Protein AF-X6N063-F1 (afdb_monomer_lite)

Secondary structure (DSSP, 8-state):
-------HHHHHHHHHHHHHHHHHHHHHHHHHHHHHHHHHHHHHHHHHHHHHHS-SSS--HHHHHHHHHHH-TT------S-HHHHHHHTTS---HHHHHTSHHHHHHHHHHHHHTT-HHHHHHHHHHHHHHHHHHHTTSS-TT-GGG-S-S----TTS--PPPHHHHHHHHHHHHS-SSSTTTTHHHHHHHHHHIIIII-TTT-TT-----HHHHHHHHHHHHHHHHHHHHHSTTSSS-TTTSTTT-----------PPPHHHHHHHHHHHHHHHHHHHHHHHHHHHHHHHHHHHHHHHHHHHHHHT-

Sequence (309 aa):
MGSNVTYPNIVWENYNVTILYVQVSWIAMLLISGILTVHWNENRMNLVQRLSISPPTSTSALEMLQNALAKSLPFKIKRSAPEEDRQQYKQRKVTLGNLLEYGKGYESFMLHLTRELSVENLLVITELVQMQRILLEFGYLNKDKPETHITDLNIPTDIEIPLALELGMLRTKLSSAPTSGSRKYGPILEAWVYIYKKYINAKGAPYMVNISWRIRASLSIHFNRAQPWLLNSGSSKQKVGEILSNVISVSIEAEVSSTPSENKVQSQMEEEFFELVRDLRFLVSEIFGNMNDSFARFQIYEIVSARSR

InterPro domains:
  IPR036305 RGS domain superfamily [SSF48097] (95-300)
  IPR044926 RGS, subdomain 2 [G3DSA:1.10.167.10] (75-306)

Structure (mmCIF, N/CA/C/O backbone):
data_AF-X6N063-F1
#
_entry.id   AF-X6N063-F1
#
loop_
_atom_site.group_PDB
_atom_site.id
_atom_site.type_symbol
_atom_site.label_atom_id
_atom_site.label_alt_id
_atom_site.label_comp_id
_atom_site.label_asym_id
_atom_site.label_entity_id
_atom_site.label_seq_id
_atom_site.pdbx_PDB_ins_code
_atom_site.Cartn_x
_atom_site.Cartn_y
_atom_site.Cartn_z
_atom_site.occupancy
_atom_site.B_iso_or_equiv
_atom_site.auth_seq_id
_atom_site.auth_comp_id
_atom_site.auth_asym_id
_atom_site.auth_atom_id
_atom_site.pdbx_PDB_model_num
ATOM 1 N N . MET A 1 1 ? 50.802 64.770 -27.166 1.00 44.09 1 MET A N 1
ATOM 2 C CA . MET A 1 1 ? 51.209 63.859 -26.076 1.00 44.09 1 MET A CA 1
ATOM 3 C C . MET A 1 1 ? 49.977 63.085 -25.640 1.00 44.09 1 MET A C 1
ATOM 5 O O . MET A 1 1 ? 49.148 63.640 -24.938 1.00 44.09 1 MET A O 1
ATOM 9 N N . GLY A 1 2 ? 49.802 61.866 -26.147 1.00 46.72 2 GLY A N 1
ATOM 10 C CA . GLY A 1 2 ? 48.726 60.960 -25.745 1.00 46.72 2 GLY A CA 1
ATOM 11 C C . GLY A 1 2 ? 49.357 59.627 -25.379 1.00 46.72 2 GLY A C 1
ATOM 12 O O . GLY A 1 2 ? 49.977 58.992 -26.229 1.00 46.72 2 GLY A O 1
ATOM 13 N N . SER A 1 3 ? 49.293 59.258 -24.105 1.00 54.66 3 SER A N 1
ATOM 14 C CA . SER A 1 3 ? 49.792 57.984 -23.600 1.00 54.66 3 SER A CA 1
ATOM 15 C C . SER A 1 3 ? 48.821 56.874 -23.997 1.00 54.66 3 SER A C 1
ATOM 17 O O . SER A 1 3 ? 47.708 56.795 -23.484 1.00 54.66 3 SER A O 1
ATOM 19 N N . ASN A 1 4 ? 49.256 56.005 -24.911 1.00 49.88 4 ASN A N 1
ATOM 20 C CA . ASN A 1 4 ? 48.599 54.729 -25.171 1.00 49.88 4 ASN A CA 1
ATOM 21 C C . ASN A 1 4 ? 48.753 53.849 -23.929 1.00 49.88 4 ASN A C 1
ATOM 23 O O . ASN A 1 4 ? 49.801 53.244 -23.706 1.00 49.88 4 ASN A O 1
ATOM 27 N N . VAL A 1 5 ? 47.714 53.810 -23.099 1.00 59.81 5 VAL A N 1
ATOM 28 C CA . VAL A 1 5 ? 47.631 52.880 -21.976 1.00 59.81 5 VAL A CA 1
ATOM 29 C C . VAL A 1 5 ? 47.288 51.503 -22.541 1.00 59.81 5 VAL A C 1
ATOM 31 O O . VAL A 1 5 ? 46.220 51.282 -23.106 1.00 59.81 5 VAL A O 1
ATOM 34 N N . THR A 1 6 ? 48.230 50.574 -22.430 1.00 57.31 6 THR A N 1
ATOM 35 C CA . THR A 1 6 ? 48.068 49.160 -22.770 1.00 57.31 6 THR A CA 1
ATOM 36 C C . THR A 1 6 ? 47.158 48.473 -21.747 1.00 57.31 6 THR A C 1
ATOM 38 O O . THR A 1 6 ? 47.604 48.087 -20.671 1.00 57.31 6 THR A O 1
ATOM 41 N N . TYR A 1 7 ? 45.890 48.267 -22.116 1.00 55.94 7 TYR A N 1
ATOM 42 C CA . TYR A 1 7 ? 44.880 47.525 -21.343 1.00 55.94 7 TYR A CA 1
ATOM 43 C C . TYR A 1 7 ? 44.836 45.976 -21.480 1.00 55.94 7 TYR A C 1
ATOM 45 O O . TYR A 1 7 ? 43.999 45.381 -20.798 1.00 55.94 7 TYR A O 1
ATOM 53 N N . PRO A 1 8 ? 45.652 45.252 -22.285 1.00 63.81 8 PRO A N 1
ATOM 54 C CA . PRO A 1 8 ? 45.393 43.826 -22.507 1.00 63.81 8 PRO A CA 1
ATOM 55 C C . PRO A 1 8 ? 45.728 42.924 -21.305 1.00 63.81 8 PRO A C 1
ATOM 57 O O . PRO A 1 8 ? 45.118 41.869 -21.173 1.00 63.81 8 PRO A O 1
ATOM 60 N N . ASN A 1 9 ? 46.630 43.317 -20.398 1.00 63.78 9 ASN A N 1
ATOM 61 C CA . ASN A 1 9 ? 47.078 42.417 -19.322 1.00 63.78 9 ASN A CA 1
ATOM 62 C C . ASN A 1 9 ? 46.045 42.211 -18.200 1.00 63.78 9 ASN A C 1
ATOM 64 O O . ASN A 1 9 ? 45.923 41.103 -17.687 1.00 63.78 9 ASN A O 1
ATOM 68 N N . ILE A 1 10 ? 45.241 43.226 -17.869 1.00 67.38 10 ILE A N 1
ATOM 69 C CA . ILE A 1 10 ? 44.271 43.142 -16.757 1.00 67.38 10 ILE A CA 1
ATOM 70 C C . ILE A 1 10 ? 43.120 42.175 -17.090 1.00 67.38 10 ILE A C 1
ATOM 72 O O . ILE A 1 10 ? 42.598 41.479 -16.221 1.00 67.38 10 ILE A O 1
ATOM 76 N N . VAL A 1 11 ? 42.726 42.094 -18.365 1.00 71.12 11 VAL A N 1
ATOM 77 C CA . VAL A 1 11 ? 41.645 41.196 -18.806 1.00 71.12 11 VAL A CA 1
ATOM 78 C C . VAL A 1 11 ? 42.095 39.731 -18.768 1.00 71.12 11 VAL A C 1
ATOM 80 O O . VAL A 1 11 ? 41.329 38.865 -18.344 1.00 71.12 11 VAL A O 1
ATOM 83 N N . TRP A 1 12 ? 43.347 39.453 -19.147 1.00 69.88 12 TRP A N 1
ATOM 84 C CA . TRP A 1 12 ? 43.906 38.099 -19.127 1.00 69.88 12 TRP A CA 1
ATOM 85 C C . TRP A 1 12 ? 44.101 37.549 -17.710 1.00 69.88 12 TRP A C 1
ATOM 87 O O . TRP A 1 12 ? 43.815 36.375 -17.467 1.00 69.88 12 TRP A O 1
ATOM 97 N N . GLU A 1 13 ? 44.515 38.385 -16.757 1.00 76.44 13 GLU A N 1
ATOM 98 C CA . GLU A 1 13 ? 44.653 37.968 -15.356 1.00 76.44 13 GLU A CA 1
ATOM 99 C C . GLU A 1 13 ? 43.299 37.585 -14.738 1.00 76.44 13 GLU A C 1
ATOM 101 O O . GLU A 1 13 ? 43.173 36.516 -14.137 1.00 76.44 13 GLU A O 1
ATOM 106 N N . ASN A 1 14 ? 42.250 38.377 -14.978 1.00 81.81 14 ASN A N 1
ATOM 107 C CA . ASN A 1 14 ? 40.906 38.080 -14.470 1.00 81.81 14 ASN A CA 1
ATOM 108 C C . ASN A 1 14 ? 40.303 36.802 -15.079 1.00 81.81 14 ASN A C 1
ATOM 110 O O . ASN A 1 14 ? 39.578 36.065 -14.401 1.00 81.81 14 ASN A O 1
ATOM 114 N N . TYR A 1 15 ? 40.617 36.504 -16.343 1.00 84.94 15 TYR A N 1
ATOM 115 C CA . TYR A 1 15 ? 40.161 35.283 -17.006 1.00 84.94 15 TYR A CA 1
ATOM 116 C C . TYR A 1 15 ? 40.779 34.025 -16.378 1.00 84.94 15 TYR A C 1
ATOM 118 O O . TYR A 1 15 ? 40.058 33.082 -16.041 1.00 84.94 15 TYR A O 1
ATOM 126 N N . ASN A 1 16 ? 42.092 34.039 -16.132 1.00 88.19 16 ASN A N 1
ATOM 127 C CA . ASN A 1 16 ? 42.796 32.913 -15.510 1.00 88.19 16 ASN A CA 1
ATOM 128 C C . ASN A 1 16 ? 42.314 32.653 -14.078 1.00 88.19 16 ASN A C 1
ATOM 130 O O . ASN A 1 16 ? 42.107 31.501 -13.694 1.00 88.19 16 ASN A O 1
ATOM 134 N N . VAL A 1 17 ? 42.067 33.718 -13.308 1.00 90.38 17 VAL A N 1
ATOM 135 C CA . VAL A 1 17 ? 41.503 33.610 -11.955 1.00 90.38 17 VAL A CA 1
ATOM 136 C C . VAL A 1 17 ? 40.105 32.983 -11.996 1.00 90.38 17 VAL A C 1
ATOM 138 O O . VAL A 1 17 ? 39.815 32.071 -11.225 1.00 90.38 17 VAL A O 1
ATOM 141 N N . THR A 1 18 ? 39.254 33.400 -12.936 1.00 90.56 18 THR A N 1
ATOM 142 C CA . THR A 1 18 ? 37.892 32.854 -13.072 1.00 90.56 18 THR A CA 1
ATOM 143 C C . THR A 1 18 ? 37.904 31.365 -13.428 1.00 90.56 18 THR A C 1
ATOM 145 O O . THR A 1 18 ? 37.170 30.583 -12.821 1.00 90.56 18 THR A O 1
ATOM 148 N N . ILE A 1 19 ? 38.765 30.943 -14.362 1.00 94.12 19 ILE A N 1
ATOM 149 C CA . ILE A 1 19 ? 38.919 29.522 -14.718 1.00 94.12 19 ILE A CA 1
ATOM 150 C C . ILE A 1 19 ? 39.356 28.699 -13.507 1.00 94.12 19 ILE A C 1
ATOM 152 O O . ILE A 1 19 ? 38.788 27.632 -13.260 1.00 94.12 19 ILE A O 1
ATOM 156 N N . LEU A 1 20 ? 40.318 29.202 -12.730 1.00 93.88 20 LEU A N 1
ATOM 157 C CA . LEU A 1 20 ? 40.804 28.516 -11.537 1.00 93.88 20 LEU A CA 1
ATOM 158 C C . LEU A 1 20 ? 39.674 28.301 -10.517 1.00 93.88 20 LEU A C 1
ATOM 160 O O . LEU A 1 20 ? 39.512 27.192 -10.006 1.00 93.88 20 LEU A O 1
ATOM 164 N N . TYR A 1 21 ? 38.841 29.318 -10.269 1.00 94.56 21 TYR A N 1
ATOM 165 C CA . TYR A 1 21 ? 37.690 29.193 -9.367 1.00 94.56 21 TYR A CA 1
ATOM 166 C C . TYR A 1 21 ? 36.678 28.145 -9.837 1.00 94.56 21 TYR A C 1
ATOM 168 O O . TYR A 1 21 ? 36.184 27.362 -9.020 1.00 94.56 21 TYR A O 1
ATOM 176 N N . VAL A 1 22 ? 36.385 28.093 -11.139 1.00 93.19 22 VAL A N 1
ATOM 177 C CA . VAL A 1 22 ? 35.463 27.093 -11.699 1.00 93.19 22 VAL A CA 1
ATOM 178 C C . VAL A 1 22 ? 36.033 25.685 -11.536 1.00 93.19 22 VAL A C 1
ATOM 180 O O . VAL A 1 22 ? 35.316 24.794 -11.083 1.00 93.19 22 VAL A O 1
ATOM 183 N N . GLN A 1 23 ? 37.319 25.483 -11.834 1.00 94.31 23 GLN A N 1
ATOM 184 C CA . GLN A 1 23 ? 37.979 24.181 -11.698 1.00 94.31 23 GLN A CA 1
ATOM 185 C C . GLN A 1 23 ? 37.995 23.692 -10.246 1.00 94.31 23 GLN A C 1
ATOM 187 O O . GLN A 1 23 ? 37.614 22.552 -9.977 1.00 94.31 23 GLN A O 1
ATOM 192 N N . VAL A 1 24 ? 38.370 24.558 -9.299 1.00 93.94 24 VAL A N 1
ATOM 193 C CA . VAL A 1 24 ? 38.381 24.220 -7.867 1.00 93.94 24 VAL A CA 1
ATOM 194 C C . VAL A 1 24 ? 36.970 23.903 -7.366 1.00 93.94 24 VAL A C 1
ATOM 196 O O . VAL A 1 24 ? 36.786 22.925 -6.641 1.00 93.94 24 VAL A O 1
ATOM 199 N N . SER A 1 25 ? 35.960 24.664 -7.798 1.00 93.12 25 SER A N 1
ATOM 200 C CA . SER A 1 25 ? 34.558 24.412 -7.434 1.00 93.12 25 SER A CA 1
ATOM 201 C C . SER A 1 25 ? 34.061 23.065 -7.963 1.00 93.12 25 SER A C 1
ATOM 203 O O . SER A 1 25 ? 33.379 22.330 -7.249 1.00 93.12 25 SER A O 1
ATOM 205 N N . TRP A 1 26 ? 34.444 22.702 -9.190 1.00 93.75 26 TRP A N 1
ATOM 206 C CA . TRP A 1 26 ? 34.112 21.406 -9.786 1.00 93.75 26 TRP A CA 1
ATOM 207 C C . TRP A 1 26 ? 34.750 20.239 -9.028 1.00 93.75 26 TRP A C 1
ATOM 209 O O . TRP A 1 26 ? 34.072 19.263 -8.707 1.00 93.75 26 TRP A O 1
ATOM 219 N N . ILE A 1 27 ? 36.036 20.355 -8.684 1.00 92.69 27 ILE A N 1
ATOM 220 C CA . ILE A 1 27 ? 36.748 19.341 -7.893 1.00 92.69 27 ILE A CA 1
ATOM 221 C C . ILE A 1 27 ? 36.097 19.187 -6.513 1.00 92.69 27 ILE A C 1
ATOM 223 O O . ILE A 1 27 ? 35.848 18.063 -6.075 1.00 92.69 27 ILE A O 1
ATOM 227 N N . ALA A 1 28 ? 35.759 20.295 -5.848 1.00 93.19 28 ALA A N 1
ATOM 228 C CA . ALA A 1 28 ? 35.077 20.268 -4.557 1.00 93.19 28 ALA A CA 1
ATOM 229 C C . ALA A 1 28 ? 33.706 19.576 -4.647 1.00 93.19 28 ALA A C 1
ATOM 231 O O . ALA A 1 28 ? 33.383 18.738 -3.806 1.00 93.19 28 ALA A O 1
ATOM 232 N N . MET A 1 29 ? 32.924 19.863 -5.692 1.00 93.62 29 MET A N 1
ATOM 233 C CA . MET A 1 29 ? 31.625 19.226 -5.917 1.00 93.62 29 MET A CA 1
ATOM 234 C C . MET A 1 29 ? 31.759 17.710 -6.133 1.00 93.62 29 MET A C 1
ATOM 236 O O . MET A 1 29 ? 30.993 16.940 -5.549 1.00 93.62 29 MET A O 1
ATOM 240 N N . LEU A 1 30 ? 32.755 17.265 -6.906 1.00 90.31 30 LEU A N 1
ATOM 241 C CA . LEU A 1 30 ? 33.031 15.839 -7.113 1.00 90.31 30 LEU A CA 1
ATOM 242 C C . LEU A 1 30 ? 33.474 15.140 -5.821 1.00 90.31 30 LEU A C 1
ATOM 244 O O . LEU A 1 30 ? 33.020 14.029 -5.549 1.00 90.31 30 LEU A O 1
ATOM 248 N N . LEU A 1 31 ? 34.301 15.791 -4.997 1.00 90.75 31 LEU A N 1
ATOM 249 C CA . LEU A 1 31 ? 34.721 15.251 -3.700 1.00 90.75 31 LEU A CA 1
ATOM 250 C C . LEU A 1 31 ? 33.544 15.116 -2.730 1.00 90.75 31 LEU A C 1
ATOM 252 O O . LEU A 1 31 ? 33.380 14.059 -2.124 1.00 90.75 31 LEU A O 1
ATOM 256 N N . ILE A 1 32 ? 32.691 16.139 -2.624 1.00 92.19 32 ILE A N 1
ATOM 257 C CA . ILE A 1 32 ? 31.484 16.090 -1.783 1.00 92.19 32 ILE A CA 1
ATOM 258 C C . ILE A 1 32 ? 30.550 14.977 -2.270 1.00 92.19 32 ILE A C 1
ATOM 260 O O . ILE A 1 32 ? 30.072 14.182 -1.462 1.00 92.19 32 ILE A O 1
ATOM 264 N N . SER A 1 33 ? 30.343 14.858 -3.586 1.00 91.19 33 SER A N 1
ATOM 265 C CA . SER A 1 33 ? 29.546 13.775 -4.174 1.00 91.19 33 SER A CA 1
ATOM 266 C C . SER A 1 33 ? 30.133 12.391 -3.868 1.00 91.19 33 SER A C 1
ATOM 268 O O . SER A 1 33 ? 29.389 11.460 -3.553 1.00 91.19 33 SER A O 1
ATOM 270 N N . GLY A 1 34 ? 31.459 12.244 -3.930 1.00 92.25 34 GLY A N 1
ATOM 271 C CA . GLY A 1 34 ? 32.158 11.008 -3.584 1.00 92.25 34 GLY A CA 1
ATOM 272 C C . GLY A 1 34 ? 31.979 10.635 -2.113 1.00 92.25 34 GLY A C 1
ATOM 273 O O . GLY A 1 34 ? 31.567 9.515 -1.815 1.00 92.25 34 GLY A O 1
ATOM 274 N N . ILE A 1 35 ? 32.197 11.586 -1.198 1.00 91.94 35 ILE A N 1
ATOM 275 C CA . ILE A 1 35 ? 32.016 11.389 0.250 1.00 91.94 35 ILE A CA 1
ATOM 276 C C . ILE A 1 35 ? 30.566 11.013 0.573 1.00 91.94 35 ILE A C 1
ATOM 278 O O . ILE A 1 35 ? 30.335 10.062 1.318 1.00 91.94 35 ILE A O 1
ATOM 282 N N . LEU A 1 36 ? 29.586 11.701 -0.020 1.00 86.44 36 LEU A N 1
ATOM 283 C CA . LEU A 1 36 ? 28.167 11.379 0.163 1.00 86.44 36 LEU A CA 1
ATOM 284 C C . LEU A 1 36 ? 27.832 9.969 -0.336 1.00 86.44 36 LEU A C 1
ATOM 286 O O . LEU A 1 36 ? 27.081 9.254 0.322 1.00 86.44 36 LEU A O 1
ATOM 290 N N . THR A 1 37 ? 28.422 9.543 -1.456 1.00 85.69 37 THR A N 1
ATOM 291 C CA . THR A 1 37 ? 28.224 8.191 -2.005 1.00 85.69 37 THR A CA 1
ATOM 292 C C . THR A 1 37 ? 28.824 7.119 -1.095 1.00 85.69 37 THR A C 1
ATOM 294 O O . THR A 1 37 ? 28.187 6.094 -0.848 1.00 85.69 37 THR A O 1
ATOM 297 N N . VAL A 1 38 ? 30.028 7.351 -0.558 1.00 88.19 38 VAL A N 1
ATOM 298 C CA . VAL A 1 38 ? 30.665 6.442 0.409 1.00 88.19 38 VAL A CA 1
ATOM 299 C C . VAL A 1 38 ? 29.831 6.357 1.684 1.00 88.19 38 VAL A C 1
ATOM 301 O O . VAL A 1 38 ? 29.482 5.257 2.102 1.00 88.19 38 VAL A O 1
ATOM 304 N N . HIS A 1 39 ? 29.421 7.496 2.243 1.00 88.69 39 HIS A N 1
ATOM 305 C CA . HIS A 1 39 ? 28.609 7.537 3.459 1.00 88.69 39 HIS A CA 1
ATOM 306 C C . HIS A 1 39 ? 27.239 6.865 3.271 1.00 88.69 39 HIS A C 1
ATOM 308 O O . HIS A 1 39 ? 26.766 6.135 4.143 1.00 88.69 39 HIS A O 1
ATOM 314 N N . TRP A 1 40 ? 26.607 7.055 2.109 1.00 87.19 40 TRP A N 1
ATOM 315 C CA . TRP A 1 40 ? 25.378 6.352 1.740 1.00 87.19 40 TRP A CA 1
ATOM 316 C C . TRP A 1 40 ? 25.580 4.831 1.703 1.00 87.19 40 TRP A C 1
ATOM 318 O O . TRP A 1 40 ? 24.778 4.082 2.264 1.00 87.19 40 TRP A O 1
ATOM 328 N N . ASN A 1 41 ? 26.671 4.368 1.087 1.00 81.12 41 ASN A N 1
ATOM 329 C CA . ASN A 1 41 ? 26.997 2.946 1.012 1.00 81.12 41 ASN A CA 1
ATOM 330 C C . ASN A 1 41 ? 27.328 2.347 2.386 1.00 81.12 41 ASN A C 1
ATOM 332 O O . ASN A 1 41 ? 26.858 1.251 2.689 1.00 81.12 41 ASN A O 1
ATOM 336 N N . GLU A 1 42 ? 28.069 3.057 3.239 1.00 85.50 42 GLU A N 1
ATOM 337 C CA . GLU A 1 42 ? 28.339 2.634 4.619 1.00 85.50 42 GLU A CA 1
ATOM 338 C C . GLU A 1 42 ? 27.049 2.523 5.436 1.00 85.50 42 GLU A C 1
ATOM 340 O O . GLU A 1 42 ? 26.817 1.505 6.087 1.00 85.50 42 GLU A O 1
ATOM 345 N N . ASN A 1 43 ? 26.158 3.516 5.353 1.00 82.25 43 ASN A N 1
ATOM 346 C CA . ASN A 1 43 ? 24.862 3.470 6.034 1.00 82.25 43 ASN A CA 1
ATOM 347 C C . ASN A 1 43 ? 23.998 2.308 5.535 1.00 82.25 43 ASN A C 1
ATOM 349 O O . ASN A 1 43 ? 23.351 1.633 6.338 1.00 82.25 43 ASN A O 1
ATOM 353 N N . ARG A 1 44 ? 24.031 2.021 4.230 1.00 78.00 44 ARG A N 1
ATOM 354 C CA . ARG A 1 44 ? 23.351 0.860 3.648 1.00 78.00 44 ARG A CA 1
ATOM 355 C C . ARG A 1 44 ? 23.926 -0.458 4.175 1.00 78.00 44 ARG A C 1
ATOM 357 O O . ARG A 1 44 ? 23.153 -1.338 4.542 1.00 78.00 44 ARG A O 1
ATOM 364 N N . MET A 1 45 ? 25.250 -0.595 4.251 1.00 79.31 45 MET A N 1
ATOM 365 C CA . MET A 1 45 ? 25.904 -1.795 4.795 1.00 79.31 45 MET A CA 1
ATOM 366 C C . MET A 1 45 ? 25.615 -1.973 6.287 1.00 79.31 45 MET A C 1
ATOM 368 O O . MET A 1 45 ? 25.268 -3.072 6.712 1.00 79.31 45 MET A O 1
ATOM 372 N N . ASN A 1 46 ? 25.652 -0.891 7.065 1.00 78.25 46 ASN A N 1
ATOM 373 C CA . ASN A 1 46 ? 25.287 -0.903 8.481 1.00 78.25 46 ASN A CA 1
ATOM 374 C C . ASN A 1 46 ? 23.821 -1.303 8.692 1.00 78.25 46 ASN A C 1
ATOM 376 O O . ASN A 1 46 ? 23.512 -2.023 9.641 1.00 78.25 46 ASN A O 1
ATOM 380 N N . LEU A 1 47 ? 22.913 -0.878 7.806 1.00 71.38 47 LEU A N 1
ATOM 381 C CA . LEU A 1 47 ? 21.513 -1.301 7.830 1.00 71.38 47 LEU A CA 1
ATOM 382 C C . LEU A 1 47 ? 21.391 -2.812 7.582 1.00 71.38 47 LEU A C 1
ATOM 384 O O . LEU A 1 47 ? 20.736 -3.503 8.357 1.00 71.38 47 LEU A O 1
ATOM 388 N N . VAL A 1 48 ? 22.067 -3.334 6.552 1.00 70.12 48 VAL A N 1
ATOM 389 C CA . VAL A 1 48 ? 22.091 -4.775 6.238 1.00 70.12 48 VAL A CA 1
ATOM 390 C C . VAL A 1 48 ? 22.683 -5.580 7.398 1.00 70.12 48 VAL A C 1
ATOM 392 O O . VAL A 1 48 ? 22.119 -6.597 7.795 1.00 70.12 48 VAL A O 1
ATOM 395 N N . GLN A 1 49 ? 23.771 -5.103 8.002 1.00 73.75 49 GLN A N 1
ATOM 396 C CA . GLN A 1 49 ? 24.416 -5.780 9.123 1.00 73.75 49 GLN A CA 1
ATOM 397 C C . GLN A 1 49 ? 23.528 -5.782 10.378 1.00 73.75 49 GLN A C 1
ATOM 399 O O . GLN A 1 49 ? 23.410 -6.809 11.046 1.00 73.75 49 GLN A O 1
ATOM 404 N N . ARG A 1 50 ? 22.836 -4.675 10.674 1.00 70.94 50 ARG A N 1
ATOM 405 C CA . ARG A 1 50 ? 21.852 -4.614 11.771 1.00 70.94 50 ARG A CA 1
ATOM 406 C C . ARG A 1 50 ? 20.670 -5.550 11.545 1.00 70.94 50 ARG A C 1
ATOM 408 O O . ARG A 1 50 ? 20.204 -6.155 12.505 1.00 70.94 50 ARG A O 1
ATOM 415 N N . LEU A 1 51 ? 20.222 -5.698 10.300 1.00 60.03 51 LEU A N 1
ATOM 416 C CA . LEU A 1 51 ? 19.193 -6.673 9.944 1.00 60.03 51 LEU A CA 1
ATOM 417 C C . LEU A 1 51 ? 19.698 -8.115 10.138 1.00 60.03 51 LEU A C 1
ATOM 419 O O . LEU A 1 51 ? 18.948 -8.939 10.640 1.00 60.03 51 LEU A O 1
ATOM 423 N N . SER A 1 52 ? 20.977 -8.395 9.860 1.00 58.34 52 SER A N 1
ATOM 424 C CA . SER A 1 52 ? 21.564 -9.740 10.008 1.00 58.34 52 SER A CA 1
ATOM 425 C C . SER A 1 52 ? 21.874 -10.188 11.448 1.00 58.34 52 SER A C 1
ATOM 427 O O . SER A 1 52 ? 22.067 -11.377 11.683 1.00 58.34 52 SER A O 1
ATOM 429 N N . ILE A 1 53 ? 21.952 -9.260 12.413 1.00 64.56 53 ILE A N 1
ATOM 430 C CA . ILE A 1 53 ? 22.315 -9.553 13.819 1.00 64.56 53 ILE A CA 1
ATOM 431 C C . ILE A 1 53 ? 21.072 -9.621 14.731 1.00 64.56 53 ILE A C 1
ATOM 433 O O . ILE A 1 53 ? 21.166 -10.017 15.893 1.00 64.56 53 ILE A O 1
ATOM 437 N N . SER A 1 54 ? 19.883 -9.284 14.222 1.00 40.50 54 SER A N 1
ATOM 438 C CA . SER A 1 54 ? 18.639 -9.483 14.969 1.00 40.50 54 SER A CA 1
ATOM 439 C C . SER A 1 54 ? 18.371 -10.985 15.152 1.00 40.50 54 SER A C 1
ATOM 441 O O . SER A 1 54 ? 18.341 -11.711 14.158 1.00 40.50 54 SER A O 1
ATOM 443 N N . PRO A 1 55 ? 18.134 -11.483 16.382 1.00 45.28 55 PRO A N 1
ATOM 444 C CA . PRO A 1 55 ? 17.718 -12.866 16.582 1.00 45.28 55 PRO A CA 1
ATOM 445 C C . PRO A 1 55 ? 16.408 -13.139 15.817 1.00 45.28 55 PRO A C 1
ATOM 447 O O . PRO A 1 55 ? 15.582 -12.227 15.682 1.00 45.28 55 PRO A O 1
ATOM 450 N N . PRO A 1 56 ? 16.202 -14.373 15.316 1.00 46.03 56 PRO A N 1
ATOM 451 C CA . PRO A 1 56 ? 15.072 -14.737 14.471 1.00 46.03 56 PRO A CA 1
ATOM 452 C C . PRO A 1 56 ? 13.791 -14.751 15.304 1.00 46.03 56 PRO A C 1
ATOM 454 O O . PRO A 1 56 ? 13.333 -15.777 15.798 1.00 46.03 56 PRO A O 1
ATOM 457 N N . THR A 1 57 ? 13.200 -13.579 15.463 1.00 46.34 57 THR A N 1
ATOM 458 C CA . THR A 1 57 ? 11.862 -13.405 16.009 1.00 46.34 57 THR A CA 1
ATOM 459 C C . THR A 1 57 ? 11.122 -12.573 14.980 1.00 46.34 57 THR A C 1
ATOM 461 O O . THR A 1 57 ? 11.327 -11.371 14.876 1.00 46.34 57 THR A O 1
ATOM 464 N N . SER A 1 58 ? 10.318 -13.265 14.172 1.00 48.78 58 SER A N 1
ATOM 465 C CA . SER A 1 58 ? 9.675 -12.810 12.932 1.00 48.78 58 SER A CA 1
ATOM 466 C C . SER A 1 58 ? 10.643 -12.584 11.761 1.00 48.78 58 SER A C 1
ATOM 468 O O . SER A 1 58 ? 11.221 -11.519 11.581 1.00 48.78 58 SER A O 1
ATOM 470 N N . THR A 1 59 ? 10.792 -13.613 10.924 1.00 48.78 59 THR A N 1
ATOM 471 C CA . THR A 1 59 ? 11.300 -13.482 9.553 1.00 48.78 59 THR A CA 1
ATOM 472 C C . THR A 1 59 ? 10.522 -12.379 8.849 1.00 48.78 59 THR A C 1
ATOM 474 O O . THR A 1 59 ? 9.337 -12.542 8.548 1.00 48.78 59 THR A O 1
ATOM 477 N N . SER A 1 60 ? 11.168 -11.238 8.616 1.00 61.59 60 SER A N 1
ATOM 478 C CA . SER A 1 60 ? 10.549 -10.164 7.849 1.00 61.59 60 SER A CA 1
ATOM 479 C C . SER A 1 60 ? 10.288 -10.668 6.425 1.00 61.59 60 SER A C 1
ATOM 481 O O . SER A 1 60 ? 11.095 -11.411 5.861 1.00 61.59 60 SER A O 1
ATOM 483 N N . ALA A 1 61 ? 9.171 -10.264 5.814 1.00 55.22 61 ALA A N 1
ATOM 484 C CA . ALA A 1 61 ? 8.841 -10.626 4.431 1.00 55.22 61 ALA A CA 1
ATOM 485 C C . ALA A 1 61 ? 9.989 -10.310 3.448 1.00 55.22 61 ALA A C 1
ATOM 487 O O . ALA A 1 61 ? 10.151 -10.986 2.435 1.00 55.22 61 ALA A O 1
ATOM 488 N N . LEU A 1 62 ? 10.829 -9.325 3.785 1.00 53.84 62 LEU A N 1
ATOM 489 C CA . LEU A 1 62 ? 12.001 -8.947 3.008 1.00 53.84 62 LEU A CA 1
ATOM 490 C C . LEU A 1 62 ? 13.149 -9.961 3.115 1.00 53.84 62 LEU A C 1
ATOM 492 O O . LEU A 1 62 ? 13.787 -10.238 2.107 1.00 53.84 62 LEU A O 1
ATOM 496 N N . GLU A 1 63 ? 13.382 -10.570 4.278 1.00 62.06 63 GLU A N 1
ATOM 497 C CA . GLU A 1 63 ? 14.352 -11.668 4.435 1.00 62.06 63 GLU A CA 1
ATOM 498 C C . GLU A 1 63 ? 13.888 -12.943 3.727 1.00 62.06 63 GLU A C 1
ATOM 500 O O . GLU A 1 63 ? 14.693 -13.643 3.113 1.00 62.06 63 GLU A O 1
ATOM 505 N N . MET A 1 64 ? 12.584 -13.238 3.760 1.00 60.81 64 MET A N 1
ATOM 506 C CA . MET A 1 64 ? 12.016 -14.337 2.972 1.00 60.81 64 MET A CA 1
ATOM 507 C C . MET A 1 64 ? 12.162 -14.071 1.472 1.00 60.81 64 MET A C 1
ATOM 509 O O . MET A 1 64 ? 12.561 -14.975 0.742 1.00 60.81 64 MET A O 1
ATOM 513 N N . LEU A 1 65 ? 11.926 -12.834 1.021 1.00 58.22 65 LEU A N 1
ATOM 514 C CA . LEU A 1 65 ? 12.153 -12.421 -0.365 1.00 58.22 65 LEU A CA 1
ATOM 515 C C . LEU A 1 65 ? 13.631 -12.492 -0.747 1.00 58.22 65 LEU A C 1
ATOM 517 O O . LEU A 1 65 ? 13.948 -13.032 -1.798 1.00 58.22 65 LEU A O 1
ATOM 521 N N . GLN A 1 66 ? 14.546 -12.018 0.098 1.00 64.44 66 GLN A N 1
ATOM 522 C CA . GLN A 1 66 ? 15.987 -12.100 -0.152 1.00 64.44 66 GLN A CA 1
ATOM 523 C C . GLN A 1 66 ? 16.473 -13.552 -0.201 1.00 64.44 66 GLN A C 1
ATOM 525 O O . GLN A 1 66 ? 17.228 -13.907 -1.104 1.00 64.44 66 GLN A O 1
ATOM 530 N N . ASN A 1 67 ? 15.990 -14.416 0.694 1.00 64.31 67 ASN A N 1
ATOM 531 C CA . ASN A 1 67 ? 16.307 -15.843 0.679 1.00 64.31 67 ASN A CA 1
ATOM 532 C C . ASN A 1 67 ? 15.673 -16.577 -0.512 1.00 64.31 67 ASN A C 1
ATOM 534 O O . ASN A 1 67 ? 16.305 -17.466 -1.085 1.00 64.31 67 ASN A O 1
ATOM 538 N N . ALA A 1 68 ? 14.458 -16.204 -0.924 1.00 55.28 68 ALA A N 1
ATOM 539 C CA . ALA A 1 68 ? 13.822 -16.721 -2.134 1.00 55.28 68 ALA A CA 1
ATOM 540 C C . ALA A 1 68 ? 14.588 -16.276 -3.389 1.00 55.28 68 ALA A C 1
ATOM 542 O O . ALA A 1 68 ? 14.869 -17.097 -4.258 1.00 55.28 68 ALA A O 1
ATOM 543 N N . LEU A 1 69 ? 15.017 -15.013 -3.443 1.00 59.22 69 LEU A N 1
ATOM 544 C CA . LEU A 1 69 ? 15.826 -14.455 -4.526 1.00 59.22 69 LEU A CA 1
ATOM 545 C C . LEU A 1 69 ? 17.190 -15.138 -4.618 1.00 59.22 69 LEU A C 1
ATOM 547 O O . LEU A 1 69 ? 17.563 -15.580 -5.705 1.00 59.22 69 LEU A O 1
ATOM 551 N N . ALA A 1 70 ? 17.880 -15.310 -3.489 1.00 60.28 70 ALA A N 1
ATOM 552 C CA . ALA A 1 70 ? 19.165 -16.002 -3.410 1.00 60.28 70 ALA A CA 1
ATOM 553 C C . ALA A 1 70 ? 19.062 -17.482 -3.819 1.00 60.28 70 ALA A C 1
ATOM 555 O O . ALA A 1 70 ? 19.971 -18.007 -4.457 1.00 60.28 70 ALA A O 1
ATOM 556 N N . LYS A 1 71 ? 17.937 -18.147 -3.521 1.00 56.47 71 LYS A N 1
ATOM 557 C CA . LYS A 1 71 ? 17.662 -19.527 -3.962 1.00 56.47 71 LYS A CA 1
ATOM 558 C C . LYS A 1 71 ? 17.156 -19.633 -5.409 1.00 56.47 71 LYS A C 1
ATOM 560 O O . LYS A 1 71 ? 17.139 -20.734 -5.952 1.00 56.47 71 LYS A O 1
ATOM 565 N N . SER A 1 72 ? 16.746 -18.532 -6.048 1.00 46.41 72 SER A N 1
ATOM 566 C CA . SER A 1 72 ? 16.045 -18.550 -7.347 1.00 46.41 72 SER A CA 1
ATOM 567 C C . SER A 1 72 ? 16.924 -18.459 -8.608 1.00 46.41 72 SER A C 1
ATOM 569 O O . SER A 1 72 ? 16.395 -18.399 -9.719 1.00 46.41 72 SER A O 1
ATOM 571 N N . LEU A 1 73 ? 18.253 -18.529 -8.503 1.00 45.31 73 LEU A N 1
ATOM 572 C CA . LEU A 1 73 ? 19.137 -18.724 -9.664 1.00 45.31 73 LEU A CA 1
ATOM 573 C C . LEU A 1 73 ? 19.679 -20.168 -9.683 1.00 45.31 73 LEU A C 1
ATOM 575 O O . LEU A 1 73 ? 20.341 -20.546 -8.721 1.00 45.31 73 LEU A O 1
ATOM 579 N N . PRO A 1 74 ? 19.474 -20.987 -10.741 1.00 47.69 74 PRO A N 1
ATOM 580 C CA . PRO A 1 74 ? 18.662 -20.796 -11.939 1.00 47.69 74 PRO A CA 1
ATOM 581 C C . PRO A 1 74 ? 17.278 -21.442 -11.768 1.00 47.69 74 PRO A C 1
ATOM 583 O O . PRO A 1 74 ? 17.145 -22.667 -11.703 1.00 47.69 74 PRO A O 1
ATOM 586 N N . PHE A 1 75 ? 16.221 -20.628 -11.758 1.00 42.72 75 PHE A N 1
ATOM 587 C CA . PHE A 1 75 ? 14.846 -21.115 -11.828 1.00 42.72 75 PHE A CA 1
ATOM 588 C C . PHE A 1 75 ? 14.611 -21.813 -13.177 1.00 42.72 75 PHE A C 1
ATOM 590 O O . PHE A 1 75 ? 14.277 -21.202 -14.195 1.00 42.72 75 PHE A O 1
ATOM 597 N N . LYS A 1 76 ? 14.803 -23.133 -13.204 1.00 42.78 76 LYS A N 1
ATOM 598 C CA . LYS A 1 76 ? 14.350 -23.993 -14.295 1.00 42.78 76 LYS A CA 1
ATOM 599 C C . LYS A 1 76 ? 12.830 -24.063 -14.164 1.00 42.78 76 LYS A C 1
ATOM 601 O O . LYS A 1 76 ? 12.310 -24.963 -13.513 1.00 42.78 76 LYS A O 1
ATOM 606 N N . ILE A 1 77 ? 12.126 -23.067 -14.712 1.00 46.44 77 ILE A N 1
ATOM 607 C CA . ILE A 1 77 ? 10.659 -23.046 -14.783 1.00 46.44 77 ILE A CA 1
ATOM 608 C C . ILE A 1 77 ? 10.242 -24.388 -15.390 1.00 46.44 77 ILE A C 1
ATOM 610 O O . ILE A 1 77 ? 10.410 -24.601 -16.594 1.00 46.44 77 ILE A O 1
ATOM 614 N N . LYS A 1 78 ? 9.736 -25.317 -14.566 1.00 43.88 78 LYS A N 1
ATOM 615 C CA . LYS A 1 78 ? 9.060 -26.523 -15.049 1.00 43.88 78 LYS A CA 1
ATOM 616 C C . LYS A 1 78 ? 7.812 -26.030 -15.774 1.00 43.88 78 LYS A C 1
ATOM 618 O O . LYS A 1 78 ? 6.782 -25.735 -15.178 1.00 43.88 78 LYS A O 1
ATOM 623 N N . ARG A 1 79 ? 7.966 -25.819 -17.081 1.00 50.12 79 ARG A N 1
ATOM 624 C CA . ARG A 1 79 ? 6.922 -25.393 -18.009 1.00 50.12 79 ARG A CA 1
ATOM 625 C C . ARG A 1 79 ? 5.951 -26.552 -18.199 1.00 50.12 79 ARG A C 1
ATOM 627 O O . ARG A 1 79 ? 6.067 -27.303 -19.155 1.00 50.12 79 ARG A O 1
ATOM 634 N N . SER A 1 80 ? 4.989 -26.658 -17.299 1.00 44.25 80 SER A N 1
ATOM 635 C CA . SER A 1 80 ? 3.765 -27.435 -17.497 1.00 44.25 80 SER A CA 1
ATOM 636 C C . SER A 1 80 ? 2.551 -26.543 -17.235 1.00 44.25 80 SER A C 1
ATOM 638 O O . SER A 1 80 ? 1.653 -26.904 -16.487 1.00 44.25 80 SER A O 1
ATOM 640 N N . ALA A 1 81 ? 2.562 -25.326 -17.788 1.00 53.59 81 ALA A N 1
ATOM 641 C CA . ALA A 1 81 ? 1.303 -24.633 -18.035 1.00 53.59 81 ALA A CA 1
ATOM 642 C C . ALA A 1 81 ? 0.730 -25.235 -19.331 1.00 53.59 81 ALA A C 1
ATOM 644 O O . ALA A 1 81 ? 1.503 -25.308 -20.299 1.00 53.59 81 ALA A O 1
ATOM 645 N N . PRO A 1 82 ? -0.534 -25.694 -19.340 1.00 62.78 82 PRO A N 1
ATOM 646 C CA . PRO A 1 82 ? -1.200 -26.218 -20.527 1.00 62.78 82 PRO A CA 1
ATOM 647 C C . PRO A 1 82 ? -1.023 -25.269 -21.713 1.00 62.78 82 PRO A C 1
ATOM 649 O O . PRO A 1 82 ? -1.026 -24.046 -21.563 1.00 62.78 82 PRO A O 1
ATOM 652 N N . GLU A 1 83 ? -0.823 -25.825 -22.903 1.00 62.16 83 GLU A N 1
ATOM 653 C CA . GLU A 1 83 ? -0.586 -25.051 -24.125 1.00 62.16 83 GLU A CA 1
ATOM 654 C C . GLU A 1 83 ? -1.779 -24.137 -24.480 1.00 62.16 83 GLU A C 1
ATOM 656 O O . GLU A 1 83 ? -1.596 -23.087 -25.102 1.00 62.16 83 GLU A O 1
ATOM 661 N N . GLU A 1 84 ? -2.970 -24.479 -23.978 1.00 60.75 84 GLU A N 1
ATOM 662 C CA . GLU A 1 84 ? -4.218 -23.717 -24.103 1.00 60.75 84 GLU A CA 1
ATOM 663 C C . GLU A 1 84 ? -4.155 -22.335 -23.421 1.00 60.75 84 GLU A C 1
ATOM 665 O O . GLU A 1 84 ? -4.533 -21.334 -24.037 1.00 60.75 84 GLU A O 1
ATOM 670 N N . ASP A 1 85 ? -3.552 -22.219 -22.230 1.00 58.81 85 ASP A N 1
ATOM 671 C CA . ASP A 1 85 ? -3.436 -20.934 -21.512 1.00 58.81 85 ASP A CA 1
ATOM 672 C C . ASP A 1 85 ? -2.521 -19.937 -22.247 1.00 58.81 85 ASP A C 1
ATOM 674 O O . ASP A 1 85 ? -2.663 -18.714 -22.141 1.00 58.81 85 ASP A O 1
ATOM 678 N N . ARG A 1 86 ? -1.569 -20.444 -23.043 1.00 60.22 86 ARG A N 1
ATOM 679 C CA . ARG A 1 86 ? -0.629 -19.600 -23.799 1.00 60.22 86 ARG A CA 1
ATOM 680 C C . ARG A 1 86 ? -1.265 -18.954 -25.024 1.00 60.22 86 ARG A C 1
ATOM 682 O O . ARG A 1 86 ? -0.825 -17.872 -25.420 1.00 60.22 86 ARG A O 1
ATOM 689 N N . GLN A 1 87 ? -2.259 -19.593 -25.642 1.00 58.72 87 GLN A N 1
ATOM 690 C CA . GLN A 1 87 ? -2.922 -19.036 -26.824 1.00 58.72 87 GLN A CA 1
ATOM 691 C C . GLN A 1 87 ? -3.896 -17.914 -26.448 1.00 58.72 87 GLN A C 1
ATOM 693 O O . GLN A 1 87 ? -3.940 -16.897 -27.142 1.00 58.72 87 GLN A O 1
ATOM 698 N N . GLN A 1 88 ? -4.579 -18.024 -25.304 1.00 56.00 88 GLN A N 1
ATOM 699 C CA . GLN A 1 88 ? -5.482 -16.976 -24.813 1.00 56.00 88 GLN A CA 1
ATOM 700 C C . GLN A 1 88 ? -4.743 -15.667 -24.464 1.00 56.00 88 GLN A C 1
ATOM 702 O O . GLN A 1 88 ? -5.281 -14.573 -24.649 1.00 56.00 88 GLN A O 1
ATOM 707 N N . TYR A 1 89 ? -3.478 -15.765 -24.042 1.00 57.47 89 TYR A N 1
ATOM 708 C CA . TYR A 1 89 ? -2.631 -14.615 -23.707 1.00 57.47 89 TYR A CA 1
ATOM 709 C C . TYR A 1 89 ? -2.159 -13.803 -24.926 1.00 57.47 89 TYR A C 1
ATOM 711 O O . TYR A 1 89 ? -1.845 -12.622 -24.791 1.00 57.47 89 TYR A O 1
ATOM 719 N N . LYS A 1 90 ? -2.112 -14.398 -26.127 1.00 58.38 90 LYS A N 1
ATOM 720 C CA . LYS A 1 90 ? -1.531 -13.751 -27.321 1.00 58.38 90 LYS A CA 1
ATOM 721 C C . LYS A 1 90 ? -2.408 -12.668 -27.960 1.00 58.38 90 LYS A C 1
ATOM 723 O O . LYS A 1 90 ? -1.902 -11.933 -28.801 1.00 58.38 90 LYS A O 1
ATOM 728 N N . GLN A 1 91 ? -3.685 -12.551 -27.587 1.00 62.19 91 GLN A N 1
ATOM 729 C CA . GLN A 1 91 ? -4.619 -11.605 -28.223 1.00 62.19 91 GLN A CA 1
ATOM 730 C C . GLN A 1 91 ? -5.171 -10.519 -27.291 1.00 62.19 91 GLN A C 1
ATOM 732 O O . GLN A 1 91 ? -5.745 -9.543 -27.773 1.00 62.19 91 GLN A O 1
ATOM 737 N N . ARG A 1 92 ? -4.998 -10.634 -25.969 1.00 68.88 92 ARG A N 1
ATOM 738 C CA . ARG A 1 92 ? -5.505 -9.629 -25.024 1.00 68.88 92 ARG A CA 1
ATOM 739 C C . ARG A 1 92 ? -4.406 -8.647 -24.640 1.00 68.88 92 ARG A C 1
ATOM 741 O O . ARG A 1 92 ? -3.308 -9.044 -24.266 1.00 68.88 92 ARG A O 1
ATOM 748 N N . LYS A 1 93 ? -4.724 -7.350 -24.696 1.00 86.00 93 LYS A N 1
ATOM 749 C CA . LYS A 1 93 ? -3.885 -6.288 -24.131 1.00 86.00 93 LYS A CA 1
ATOM 750 C C . LYS A 1 93 ? -3.767 -6.536 -22.625 1.00 86.00 93 LYS A C 1
ATOM 752 O O . LYS A 1 93 ? -4.710 -6.280 -21.882 1.00 86.00 93 LYS A O 1
ATOM 757 N N . VAL A 1 94 ? -2.637 -7.095 -22.196 1.00 89.25 94 VAL A N 1
ATOM 758 C CA . VAL A 1 94 ? -2.354 -7.350 -20.780 1.00 89.25 94 VAL A CA 1
ATOM 759 C C . VAL A 1 94 ? -2.241 -5.996 -20.086 1.00 89.25 94 VAL A C 1
ATOM 761 O O . VAL A 1 94 ? -1.389 -5.183 -20.446 1.00 89.25 94 VAL A O 1
ATOM 764 N N . THR A 1 95 ? -3.127 -5.735 -19.131 1.00 94.69 95 THR A N 1
ATOM 765 C CA . THR A 1 95 ? -3.048 -4.576 -18.239 1.00 94.69 95 THR A CA 1
ATOM 766 C C . THR A 1 95 ? -2.269 -4.958 -16.982 1.00 94.69 95 THR A C 1
ATOM 768 O O . THR A 1 95 ? -2.136 -6.142 -16.666 1.00 94.69 95 THR A O 1
ATOM 771 N N . LEU A 1 96 ? -1.766 -3.961 -16.251 1.00 95.12 96 LEU A N 1
ATOM 772 C CA . LEU A 1 96 ? -1.084 -4.204 -14.981 1.00 95.12 96 LEU A CA 1
ATOM 773 C C . LEU A 1 96 ? -2.009 -4.902 -13.971 1.00 95.12 96 LEU A C 1
ATOM 775 O O . LEU A 1 96 ? -1.590 -5.862 -13.339 1.00 95.12 96 LEU A O 1
ATOM 779 N N . GLY A 1 97 ? -3.279 -4.488 -13.883 1.00 94.25 97 GLY A N 1
ATOM 780 C CA . GLY A 1 97 ? -4.280 -5.159 -13.045 1.00 94.25 97 GLY A CA 1
ATOM 781 C C . GLY A 1 97 ? -4.395 -6.650 -13.372 1.00 94.25 97 GLY A C 1
ATOM 782 O O . GLY A 1 97 ? -4.151 -7.481 -12.506 1.00 94.25 97 GLY A O 1
ATOM 783 N N . ASN A 1 98 ? -4.616 -6.992 -14.646 1.00 93.12 98 ASN A N 1
ATOM 784 C CA . ASN A 1 98 ? -4.740 -8.388 -15.079 1.00 93.12 98 ASN A CA 1
ATOM 785 C C . ASN A 1 98 ? -3.466 -9.207 -14.809 1.00 93.12 98 ASN A C 1
ATOM 787 O O . ASN A 1 98 ? -3.546 -10.408 -14.569 1.00 93.12 98 ASN A O 1
ATOM 791 N N . LEU A 1 99 ? -2.283 -8.581 -14.879 1.00 94.12 99 LEU A N 1
ATOM 792 C CA . LEU A 1 99 ? -1.024 -9.248 -14.546 1.00 94.12 99 LEU A CA 1
ATOM 793 C C . LEU A 1 99 ? -0.959 -9.597 -13.054 1.00 94.12 99 LEU A C 1
ATOM 795 O O . LEU A 1 99 ? -0.535 -10.697 -12.707 1.00 94.12 99 LEU A O 1
ATOM 799 N N . LEU A 1 100 ? -1.359 -8.662 -12.190 1.00 95.12 100 LEU A N 1
ATOM 800 C CA . LEU A 1 100 ? -1.325 -8.826 -10.737 1.00 95.12 100 LEU A CA 1
ATOM 801 C C . LEU A 1 100 ? -2.410 -9.775 -10.220 1.00 95.12 100 LEU A C 1
ATOM 803 O O . LEU A 1 100 ? -2.214 -10.388 -9.177 1.00 95.12 100 LEU A O 1
ATOM 807 N N . GLU A 1 101 ? -3.516 -9.920 -10.951 1.00 93.62 101 GLU A N 1
ATOM 808 C CA . GLU A 1 101 ? -4.586 -10.889 -10.671 1.00 93.62 101 GLU A CA 1
ATOM 809 C C . GLU A 1 101 ? -4.214 -12.335 -11.034 1.00 93.62 101 GLU A C 1
ATOM 811 O O . GLU A 1 101 ? -4.939 -13.269 -10.692 1.00 93.62 101 GLU A O 1
ATOM 816 N N . TYR A 1 102 ? -3.071 -12.548 -11.693 1.00 92.75 102 TYR A N 1
ATOM 817 C CA . TYR A 1 102 ? -2.574 -13.871 -12.054 1.00 92.75 102 TYR A CA 1
ATOM 818 C C . TYR A 1 102 ? -1.365 -14.277 -11.204 1.00 92.75 102 TYR A C 1
ATOM 820 O O . TYR A 1 102 ? -0.353 -13.578 -11.202 1.00 92.75 102 TYR A O 1
ATOM 828 N N . GLY A 1 103 ? -1.433 -15.449 -10.555 1.00 91.50 103 GLY A N 1
ATOM 829 C CA . GLY A 1 103 ? -0.426 -15.979 -9.624 1.00 91.50 103 GLY A CA 1
ATOM 830 C C . GLY A 1 103 ? 1.026 -15.777 -10.076 1.00 91.50 103 GLY A C 1
ATOM 831 O O . GLY A 1 103 ? 1.813 -15.022 -9.504 1.00 91.50 103 GLY A O 1
ATOM 832 N N . LYS A 1 104 ? 1.360 -16.394 -11.213 1.00 90.88 104 LYS A N 1
ATOM 833 C CA . LYS A 1 104 ? 2.704 -16.311 -11.812 1.00 90.88 104 LYS A CA 1
ATOM 834 C C . LYS A 1 104 ? 3.035 -14.920 -12.354 1.00 90.88 104 LYS A C 1
ATOM 836 O O . LYS A 1 104 ? 4.211 -14.565 -12.443 1.00 90.88 104 LYS A O 1
ATOM 841 N N . GLY A 1 105 ? 2.020 -14.159 -12.766 1.00 92.31 105 GLY A N 1
ATOM 842 C CA . GLY A 1 105 ? 2.172 -12.792 -13.263 1.00 92.31 105 GLY A CA 1
ATOM 843 C C . GLY A 1 105 ? 2.644 -11.859 -12.155 1.00 92.31 105 GLY A C 1
ATOM 844 O O . GLY A 1 105 ? 3.656 -11.179 -12.319 1.00 92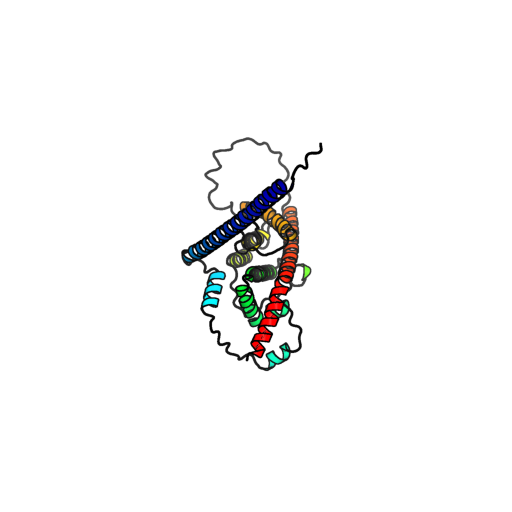.31 105 GLY A O 1
ATOM 845 N N . TYR A 1 106 ? 1.982 -11.922 -11.001 1.00 95.19 106 TYR A N 1
ATOM 846 C CA . TYR A 1 106 ? 2.368 -11.215 -9.786 1.00 95.19 106 TYR A CA 1
ATOM 847 C C . TYR A 1 106 ? 3.792 -11.579 -9.345 1.00 95.19 106 TYR A C 1
ATOM 849 O O . TYR A 1 106 ? 4.608 -10.682 -9.149 1.00 95.19 106 TYR A O 1
ATOM 857 N N . GLU A 1 107 ? 4.137 -12.871 -9.245 1.00 93.81 107 GLU A N 1
ATOM 858 C CA . GLU A 1 107 ? 5.487 -13.307 -8.838 1.00 93.81 107 GLU A CA 1
ATOM 859 C C . GLU A 1 107 ? 6.578 -12.792 -9.787 1.00 93.81 107 GLU A C 1
ATOM 861 O O . GLU A 1 107 ? 7.606 -12.266 -9.351 1.00 93.81 107 GLU A O 1
ATOM 866 N N . SER A 1 108 ? 6.340 -12.908 -11.097 1.00 93.94 108 SER A N 1
ATOM 867 C CA . SER A 1 108 ? 7.281 -12.448 -12.124 1.00 93.94 108 SER A CA 1
ATOM 868 C C . SER A 1 108 ? 7.459 -10.931 -12.073 1.00 93.94 108 SER A C 1
ATOM 870 O O . SER A 1 108 ? 8.578 -10.429 -12.201 1.00 93.94 108 SER A O 1
ATOM 872 N N . PHE A 1 109 ? 6.369 -10.197 -11.839 1.00 95.75 109 PHE A N 1
ATOM 873 C CA . PHE A 1 109 ? 6.411 -8.747 -11.715 1.00 95.75 109 PHE A CA 1
ATOM 874 C C . PHE A 1 109 ? 7.097 -8.296 -10.426 1.00 95.75 109 PHE A C 1
ATOM 876 O O . PHE A 1 109 ? 7.936 -7.403 -10.460 1.00 95.75 109 PHE A O 1
ATOM 883 N N . MET A 1 110 ? 6.826 -8.957 -9.302 1.00 95.19 110 MET A N 1
ATOM 884 C CA . MET A 1 110 ? 7.501 -8.707 -8.029 1.00 95.19 110 MET A CA 1
ATOM 885 C C . MET A 1 110 ? 9.018 -8.920 -8.147 1.00 95.19 110 MET A C 1
ATOM 887 O O . MET A 1 110 ? 9.802 -8.094 -7.673 1.00 95.19 110 MET A O 1
ATOM 891 N N . LEU A 1 111 ? 9.448 -9.989 -8.829 1.00 93.69 111 LEU A N 1
ATOM 892 C CA . LEU A 1 111 ? 10.861 -10.245 -9.121 1.00 93.69 111 LEU A CA 1
ATOM 893 C C . LEU A 1 111 ? 11.473 -9.121 -9.967 1.00 93.69 111 LEU A C 1
ATOM 895 O O . LEU A 1 111 ? 12.593 -8.683 -9.699 1.00 93.69 111 LEU A O 1
ATOM 899 N N . HIS A 1 112 ? 10.743 -8.646 -10.976 1.00 94.56 112 HIS A N 1
ATOM 900 C CA . HIS A 1 112 ? 11.162 -7.520 -11.801 1.00 94.56 112 HIS A CA 1
ATOM 901 C C . HIS A 1 112 ? 11.304 -6.229 -10.979 1.00 94.56 112 HIS A C 1
ATOM 903 O O . HIS A 1 112 ? 12.382 -5.638 -10.985 1.00 94.56 112 HIS A O 1
ATOM 909 N N . LEU A 1 113 ? 10.293 -5.850 -10.191 1.00 95.06 113 LEU A N 1
ATOM 910 C CA . LEU A 1 113 ? 10.350 -4.670 -9.319 1.00 95.06 113 LEU A CA 1
ATOM 911 C C . LEU A 1 113 ? 11.474 -4.760 -8.284 1.00 95.06 113 LEU A C 1
ATOM 913 O O . LEU A 1 113 ? 12.112 -3.761 -7.968 1.00 95.06 113 LEU A O 1
ATOM 917 N N . THR A 1 114 ? 11.779 -5.958 -7.783 1.00 93.50 114 THR A N 1
ATOM 918 C CA . THR A 1 114 ? 12.907 -6.126 -6.856 1.00 93.50 114 THR A CA 1
ATOM 919 C C . THR A 1 114 ? 14.247 -5.832 -7.531 1.00 93.50 114 THR A C 1
ATOM 921 O O . THR A 1 114 ? 15.129 -5.237 -6.914 1.00 93.50 114 THR A O 1
ATOM 924 N N . ARG A 1 115 ? 14.406 -6.194 -8.812 1.00 92.88 115 ARG A N 1
ATOM 925 C CA . ARG A 1 115 ? 15.604 -5.845 -9.596 1.00 92.88 115 ARG A CA 1
ATOM 926 C C . ARG A 1 115 ? 15.691 -4.345 -9.874 1.00 92.88 115 ARG A C 1
ATOM 928 O O . ARG A 1 115 ? 16.796 -3.818 -9.943 1.00 92.88 115 ARG A O 1
ATOM 935 N N . GLU A 1 116 ? 14.548 -3.677 -10.004 1.00 93.31 116 GLU A N 1
ATOM 936 C CA . GLU A 1 116 ? 14.457 -2.223 -10.181 1.00 93.31 116 GLU A CA 1
ATOM 937 C C . GLU A 1 116 ? 14.494 -1.431 -8.863 1.00 93.31 116 GLU A C 1
ATOM 939 O O . GLU A 1 116 ? 14.456 -0.206 -8.902 1.00 93.31 116 GLU A O 1
ATOM 944 N N . LEU A 1 117 ? 14.597 -2.105 -7.708 1.00 93.06 117 LEU A N 1
ATOM 945 C CA . LEU A 1 117 ? 14.543 -1.484 -6.378 1.00 93.06 117 LEU A CA 1
ATOM 946 C C . LEU A 1 117 ? 13.268 -0.645 -6.156 1.00 93.06 117 LEU A C 1
ATOM 948 O O . LEU A 1 117 ? 13.338 0.427 -5.566 1.00 93.06 117 LEU A O 1
ATOM 952 N N . SER A 1 118 ? 12.124 -1.136 -6.642 1.00 96.12 118 SER A N 1
ATOM 953 C CA . SER A 1 118 ? 10.819 -0.453 -6.594 1.00 96.12 118 SER A CA 1
ATOM 954 C C . SER A 1 118 ? 9.684 -1.342 -6.056 1.00 96.12 118 SER A C 1
ATOM 956 O O . SER A 1 118 ? 8.496 -1.123 -6.320 1.00 96.12 118 SER A O 1
ATOM 958 N N . VAL A 1 119 ? 10.045 -2.395 -5.313 1.00 96.56 119 VAL A N 1
ATOM 959 C CA . VAL A 1 119 ? 9.113 -3.411 -4.790 1.00 96.56 119 VAL A CA 1
ATOM 960 C C . VAL A 1 119 ? 8.165 -2.855 -3.721 1.00 96.56 119 VAL A C 1
ATOM 962 O O . VAL A 1 119 ? 7.064 -3.373 -3.549 1.00 96.56 119 VAL A O 1
ATOM 965 N N . GLU A 1 120 ? 8.541 -1.777 -3.034 1.00 96.69 120 GLU A N 1
ATOM 966 C CA . GLU A 1 120 ? 7.747 -1.116 -1.995 1.00 96.69 120 GLU A CA 1
ATOM 967 C C . GLU A 1 120 ? 6.362 -0.671 -2.482 1.00 96.69 120 GLU A C 1
ATOM 969 O O . GLU A 1 120 ? 5.390 -0.787 -1.734 1.00 96.69 120 GLU A O 1
ATOM 974 N N . ASN A 1 121 ? 6.257 -0.257 -3.750 1.00 96.94 121 ASN A N 1
ATOM 975 C CA . ASN A 1 121 ? 4.992 0.112 -4.386 1.00 96.94 121 ASN A CA 1
ATOM 976 C C . ASN A 1 121 ? 4.021 -1.074 -4.424 1.00 96.94 121 ASN A C 1
ATOM 978 O O . ASN A 1 121 ? 2.853 -0.943 -4.058 1.00 96.94 121 ASN A O 1
ATOM 982 N N . LEU A 1 122 ? 4.513 -2.253 -4.811 1.00 96.81 122 LEU A N 1
ATOM 983 C CA . LEU A 1 122 ? 3.700 -3.465 -4.839 1.00 96.81 122 LEU A CA 1
ATOM 984 C C . LEU A 1 122 ? 3.375 -3.950 -3.422 1.00 96.81 122 LEU A C 1
ATOM 986 O O . LEU A 1 122 ? 2.242 -4.345 -3.162 1.00 96.81 122 LEU A O 1
ATOM 990 N N . LEU A 1 123 ? 4.332 -3.871 -2.491 1.00 96.25 123 LEU A N 1
ATOM 991 C CA . LEU A 1 123 ? 4.132 -4.313 -1.108 1.00 96.25 123 LEU A CA 1
ATOM 992 C C . LEU A 1 123 ? 3.006 -3.546 -0.404 1.00 96.25 123 LEU A C 1
ATOM 994 O O . LEU A 1 123 ? 2.164 -4.175 0.235 1.00 96.25 123 LEU A O 1
ATOM 998 N N . VAL A 1 124 ? 2.953 -2.214 -0.533 1.00 97.62 124 VAL A N 1
ATOM 999 C CA . VAL A 1 124 ? 1.881 -1.439 0.113 1.00 97.62 124 VAL A CA 1
ATOM 1000 C C . VAL A 1 124 ? 0.511 -1.747 -0.490 1.00 97.62 124 VAL A C 1
ATOM 1002 O O . VAL A 1 124 ? -0.463 -1.858 0.249 1.00 97.62 124 VAL A O 1
ATOM 1005 N N . ILE A 1 125 ? 0.421 -1.956 -1.809 1.00 97.19 125 ILE A N 1
ATOM 1006 C CA . ILE A 1 125 ? -0.832 -2.365 -2.461 1.00 97.19 125 ILE A CA 1
ATOM 1007 C C . ILE A 1 125 ? -1.279 -3.719 -1.917 1.00 97.19 125 ILE A C 1
ATOM 1009 O O . ILE A 1 125 ? -2.449 -3.888 -1.580 1.00 97.19 125 ILE A O 1
ATOM 1013 N N . THR A 1 126 ? -0.353 -4.664 -1.785 1.00 96.62 126 THR A N 1
ATOM 1014 C CA . THR A 1 126 ? -0.644 -5.999 -1.267 1.00 96.62 126 THR A CA 1
ATOM 1015 C C . THR A 1 126 ? -1.170 -5.962 0.162 1.00 96.62 126 THR A C 1
ATOM 1017 O O . THR A 1 126 ? -2.180 -6.603 0.454 1.00 96.62 126 THR A O 1
ATOM 1020 N N . GLU A 1 127 ? -0.569 -5.163 1.041 1.00 97.38 127 GLU A N 1
ATOM 1021 C CA . GLU A 1 127 ? -1.063 -5.003 2.413 1.00 97.38 127 GLU A CA 1
ATOM 1022 C C . GLU A 1 127 ? -2.412 -4.275 2.475 1.00 97.38 127 GLU A C 1
ATOM 1024 O O . GLU A 1 127 ? -3.273 -4.651 3.271 1.00 97.38 127 GLU A O 1
ATOM 1029 N N . LEU A 1 128 ? -2.657 -3.296 1.598 1.00 97.88 128 LEU A N 1
ATOM 1030 C CA . LEU A 1 128 ? -3.962 -2.633 1.495 1.00 97.88 128 LEU A CA 1
ATOM 1031 C C . LEU A 1 128 ? -5.057 -3.581 0.980 1.00 97.88 128 LEU A C 1
ATOM 1033 O O . LEU A 1 128 ? -6.170 -3.558 1.506 1.00 97.88 128 LEU A O 1
ATOM 1037 N N . VAL A 1 129 ? -4.751 -4.463 0.020 1.00 97.00 129 VAL A N 1
ATOM 1038 C CA . VAL A 1 129 ? -5.665 -5.533 -0.427 1.00 97.00 129 VAL A CA 1
ATOM 1039 C C . VAL A 1 129 ? -5.963 -6.496 0.726 1.00 97.00 129 VAL A C 1
ATOM 1041 O O . VAL A 1 129 ? -7.121 -6.854 0.951 1.00 97.00 129 VAL A O 1
ATOM 1044 N N . GLN A 1 130 ? -4.943 -6.910 1.485 1.00 96.19 130 GLN A N 1
ATOM 1045 C CA . GLN A 1 130 ? -5.115 -7.778 2.655 1.00 96.19 130 GLN A CA 1
ATOM 1046 C C . GLN A 1 130 ? -5.986 -7.110 3.732 1.00 96.19 130 GLN A C 1
ATOM 1048 O O . GLN A 1 130 ? -6.911 -7.738 4.251 1.00 96.19 130 GLN A O 1
ATOM 1053 N N . MET A 1 131 ? -5.747 -5.829 4.025 1.00 97.62 131 MET A N 1
ATOM 1054 C CA . MET A 1 131 ? -6.561 -5.046 4.954 1.00 97.62 131 MET A CA 1
ATOM 1055 C C . MET A 1 131 ? -8.011 -4.935 4.466 1.00 97.62 131 MET A C 1
ATOM 1057 O O . MET A 1 131 ? -8.924 -5.231 5.232 1.00 97.62 131 MET A O 1
ATOM 1061 N N . GLN A 1 132 ? -8.246 -4.597 3.192 1.00 97.50 132 GLN A N 1
ATOM 1062 C CA . GLN A 1 132 ? -9.591 -4.556 2.604 1.00 97.50 132 GLN A CA 1
ATOM 1063 C C . GLN A 1 132 ? -10.325 -5.891 2.757 1.00 97.50 132 GLN A C 1
ATOM 1065 O O . GLN A 1 132 ? -11.494 -5.898 3.136 1.00 97.50 132 GLN A O 1
ATOM 1070 N N . ARG A 1 133 ? -9.655 -7.021 2.498 1.00 96.56 133 ARG A N 1
ATOM 1071 C CA . ARG A 1 133 ? -10.250 -8.359 2.659 1.00 96.56 133 ARG A CA 1
ATOM 1072 C C . ARG A 1 133 ? -10.723 -8.602 4.084 1.00 96.56 133 ARG A C 1
ATOM 1074 O O . ARG A 1 133 ? -11.850 -9.052 4.265 1.00 96.56 133 ARG A O 1
ATOM 1081 N N . ILE A 1 134 ? -9.901 -8.248 5.072 1.00 96.81 134 ILE A N 1
ATOM 1082 C CA . ILE A 1 134 ? -10.271 -8.328 6.491 1.00 96.81 134 ILE A CA 1
ATOM 1083 C C . ILE A 1 134 ? -11.485 -7.426 6.766 1.00 96.81 134 ILE A C 1
ATOM 1085 O O . ILE A 1 134 ? -12.460 -7.857 7.372 1.00 96.81 134 ILE A O 1
ATOM 1089 N N . LEU A 1 135 ? -11.485 -6.185 6.280 1.00 96.75 135 LEU A N 1
ATOM 1090 C CA . LEU A 1 135 ? -12.600 -5.261 6.512 1.00 96.75 135 LEU A CA 1
ATOM 1091 C C . LEU A 1 135 ? -13.915 -5.717 5.850 1.00 96.75 135 LEU A C 1
ATOM 1093 O O . LEU A 1 135 ? -14.986 -5.519 6.426 1.00 96.75 135 LEU A O 1
ATOM 1097 N N . LEU A 1 136 ? -13.851 -6.351 4.675 1.00 96.44 136 LEU A N 1
ATOM 1098 C CA . LEU A 1 136 ? -15.000 -6.977 4.008 1.00 96.44 136 LEU A CA 1
ATOM 1099 C C . LEU A 1 136 ? -15.473 -8.246 4.735 1.00 96.44 136 LEU A C 1
ATOM 1101 O O . LEU A 1 136 ? -16.670 -8.530 4.752 1.00 96.44 136 LEU A O 1
ATOM 1105 N N . GLU A 1 137 ? -14.553 -9.019 5.321 1.00 96.25 137 GLU A N 1
ATOM 1106 C CA . GLU A 1 137 ? -14.849 -10.218 6.120 1.00 96.25 137 GLU A CA 1
ATOM 1107 C C . GLU A 1 137 ? -15.678 -9.865 7.363 1.00 96.25 137 GLU A C 1
ATOM 1109 O O . GLU A 1 137 ? -16.683 -10.522 7.627 1.00 96.25 137 GLU A O 1
ATOM 1114 N N . PHE A 1 138 ? -15.317 -8.789 8.071 1.00 95.88 138 PHE A N 1
ATOM 1115 C CA . PHE A 1 138 ? -15.993 -8.349 9.302 1.00 95.88 138 PHE A CA 1
ATOM 1116 C C . PHE A 1 138 ? -17.093 -7.291 9.089 1.00 95.88 138 PHE A C 1
ATOM 1118 O O . PHE A 1 138 ? -17.583 -6.712 10.057 1.00 95.88 138 PHE A O 1
ATOM 1125 N N . GLY A 1 139 ? -17.491 -7.014 7.841 1.00 94.62 139 GLY A N 1
ATOM 1126 C CA . GLY A 1 139 ? -18.621 -6.123 7.535 1.00 94.62 139 GLY A CA 1
ATOM 1127 C C . GLY A 1 139 ? -18.380 -4.637 7.830 1.00 94.62 139 GLY A C 1
ATOM 1128 O O . GLY A 1 139 ? -19.328 -3.895 8.084 1.00 94.62 139 GLY A O 1
ATOM 1129 N N . TYR A 1 140 ? -17.122 -4.192 7.815 1.00 94.56 140 TYR A N 1
ATOM 1130 C CA . TYR A 1 140 ? -16.766 -2.769 7.887 1.00 94.56 140 TYR A CA 1
ATOM 1131 C C . TYR A 1 140 ? -16.849 -2.086 6.526 1.00 94.56 140 TYR A C 1
ATOM 1133 O O . TYR A 1 140 ? -17.167 -0.904 6.448 1.00 94.56 140 TYR A O 1
ATOM 1141 N N . LEU A 1 141 ? -16.571 -2.840 5.463 1.00 96.31 141 LEU A N 1
ATOM 1142 C CA . LEU A 1 141 ? -16.789 -2.425 4.084 1.00 96.31 141 LEU A CA 1
ATOM 1143 C C . LEU A 1 141 ? -17.933 -3.245 3.492 1.00 96.31 141 LEU A C 1
ATOM 1145 O O . LEU A 1 141 ? -18.131 -4.408 3.853 1.00 96.31 141 LEU A O 1
ATOM 1149 N N . ASN A 1 142 ? -18.685 -2.643 2.574 1.00 95.38 142 ASN A N 1
ATOM 1150 C CA . ASN A 1 142 ? -19.806 -3.315 1.935 1.00 95.38 142 ASN A CA 1
ATOM 1151 C C . ASN A 1 142 ? -19.331 -3.979 0.632 1.00 95.38 142 ASN A C 1
ATOM 1153 O O . ASN A 1 142 ? -18.815 -3.318 -0.268 1.00 95.38 142 ASN A O 1
ATOM 1157 N N . LYS A 1 143 ? -19.510 -5.302 0.533 1.00 95.62 143 LYS A N 1
ATOM 1158 C CA . LYS A 1 143 ? -19.113 -6.105 -0.637 1.00 95.62 143 LYS A CA 1
ATOM 1159 C C . LYS A 1 143 ? -19.807 -5.657 -1.924 1.00 95.62 143 LYS A C 1
ATOM 1161 O O . LYS A 1 143 ? -19.185 -5.711 -2.977 1.00 95.62 143 LYS A O 1
ATOM 1166 N N . ASP A 1 144 ? -21.031 -5.153 -1.814 1.00 96.81 144 ASP A N 1
ATOM 1167 C CA . ASP A 1 144 ? -21.872 -4.749 -2.942 1.00 96.81 144 ASP A CA 1
ATOM 1168 C C . ASP A 1 144 ? -21.641 -3.289 -3.371 1.00 96.81 144 ASP A C 1
ATOM 1170 O O . ASP A 1 144 ? -22.218 -2.832 -4.356 1.00 96.81 144 ASP A O 1
ATOM 1174 N N . LYS A 1 145 ? -20.807 -2.543 -2.633 1.00 95.06 145 LYS A N 1
ATOM 1175 C CA . LYS A 1 145 ? -20.535 -1.117 -2.853 1.00 95.06 145 LYS A CA 1
ATOM 1176 C C . LYS A 1 145 ? -19.052 -0.877 -3.154 1.00 95.06 145 LYS A C 1
ATOM 1178 O O . LYS A 1 145 ? -18.294 -0.566 -2.225 1.00 95.06 145 LYS A O 1
ATOM 1183 N N . PRO A 1 146 ? -18.606 -1.018 -4.415 1.00 92.38 146 PRO A N 1
ATOM 1184 C CA . PRO A 1 146 ? -17.198 -0.859 -4.796 1.00 92.38 146 PRO A CA 1
ATOM 1185 C C . PRO A 1 146 ? -16.653 0.553 -4.538 1.00 92.38 146 PRO A C 1
ATOM 1187 O O . PRO A 1 146 ? -15.446 0.755 -4.422 1.00 92.38 146 PRO A O 1
ATOM 1190 N N . GLU A 1 147 ? -17.514 1.560 -4.394 1.00 91.44 147 GLU A N 1
ATOM 1191 C CA . GLU A 1 147 ? -17.137 2.905 -3.955 1.00 91.44 147 GLU A CA 1
ATOM 1192 C C . GLU A 1 147 ? -16.543 2.925 -2.538 1.00 91.44 147 GLU A C 1
ATOM 1194 O O . GLU A 1 147 ? -15.757 3.815 -2.219 1.00 91.44 147 GLU A O 1
ATOM 1199 N N . THR A 1 148 ? -16.867 1.922 -1.716 1.00 92.50 148 THR A N 1
ATOM 1200 C CA . THR A 1 148 ? -16.333 1.760 -0.355 1.00 92.50 148 THR A CA 1
ATOM 1201 C C . THR A 1 148 ? -15.046 0.939 -0.309 1.00 92.50 148 THR A C 1
ATOM 1203 O O . THR A 1 148 ? -14.477 0.754 0.761 1.00 92.50 148 THR A O 1
ATOM 1206 N N . HIS A 1 149 ? -14.573 0.408 -1.439 1.00 96.62 149 HIS A N 1
ATOM 1207 C CA . HIS A 1 149 ? -13.360 -0.407 -1.472 1.00 96.62 149 HIS A CA 1
ATOM 1208 C C . HIS A 1 149 ? -12.118 0.490 -1.562 1.00 96.62 149 HIS A C 1
ATOM 1210 O O . HIS A 1 149 ? -12.131 1.546 -2.196 1.00 96.62 149 HIS A O 1
ATOM 1216 N N . ILE A 1 150 ? -11.030 0.058 -0.920 1.00 97.38 150 ILE A N 1
ATOM 1217 C CA . ILE A 1 150 ? -9.704 0.689 -0.999 1.00 97.38 150 ILE A CA 1
ATOM 1218 C C . ILE A 1 150 ? -9.107 0.478 -2.400 1.00 97.38 150 ILE A C 1
ATOM 1220 O O . ILE A 1 150 ? -8.420 1.347 -2.930 1.00 97.38 150 ILE A O 1
ATOM 1224 N N . THR A 1 151 ? -9.355 -0.682 -3.002 1.00 96.44 151 THR A N 1
ATOM 1225 C CA . THR A 1 151 ? -8.812 -1.090 -4.296 1.00 96.44 151 THR A CA 1
ATOM 1226 C C . THR A 1 151 ? -9.743 -2.063 -5.007 1.00 96.44 151 THR A C 1
ATOM 1228 O O . THR A 1 151 ? -10.414 -2.878 -4.374 1.00 96.44 151 THR A O 1
ATOM 1231 N N . ASP A 1 152 ? -9.738 -1.996 -6.335 1.00 95.12 152 ASP A N 1
ATOM 1232 C CA . ASP A 1 152 ? -10.511 -2.880 -7.209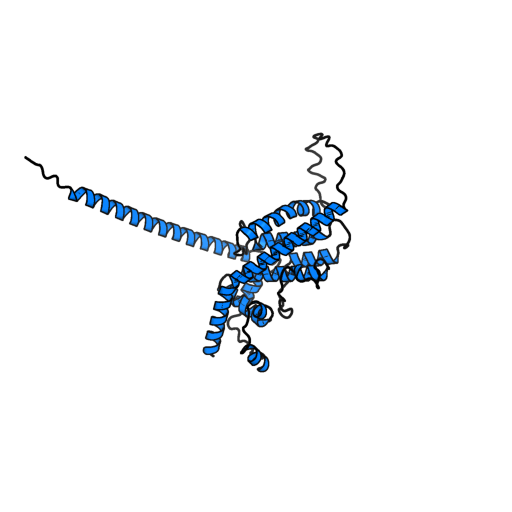 1.00 95.12 152 ASP A CA 1
ATOM 1233 C C . ASP A 1 152 ? -9.744 -4.180 -7.555 1.00 95.12 152 ASP A C 1
ATOM 1235 O O . ASP A 1 152 ? -10.240 -5.023 -8.295 1.00 95.12 152 ASP A O 1
ATOM 1239 N N . LEU A 1 153 ? -8.523 -4.354 -7.033 1.00 93.69 153 LEU A N 1
ATOM 1240 C CA . LEU A 1 153 ? -7.652 -5.492 -7.348 1.00 93.69 153 LEU A CA 1
ATOM 1241 C C . LEU A 1 153 ? -7.978 -6.740 -6.541 1.00 93.69 153 LEU A C 1
ATOM 1243 O O . LEU A 1 153 ? -8.088 -6.700 -5.311 1.00 93.69 153 LEU A O 1
ATOM 1247 N N . ASN A 1 154 ? -7.914 -7.884 -7.216 1.00 93.31 154 ASN A N 1
ATOM 1248 C CA . ASN A 1 154 ? -8.005 -9.189 -6.582 1.00 93.31 154 ASN A CA 1
ATOM 1249 C C . ASN A 1 154 ? -6.680 -9.949 -6.661 1.00 93.31 154 ASN A C 1
ATOM 1251 O O . ASN A 1 154 ? -6.426 -10.687 -7.605 1.00 93.31 154 ASN A O 1
ATOM 1255 N N . ILE A 1 155 ? -5.843 -9.816 -5.626 1.00 89.75 155 ILE A N 1
ATOM 1256 C CA . ILE A 1 155 ? -4.587 -10.577 -5.563 1.00 89.75 155 ILE A CA 1
ATOM 1257 C C . ILE A 1 155 ? -4.887 -12.085 -5.472 1.00 89.75 155 ILE A C 1
ATOM 1259 O O . ILE A 1 155 ? -5.641 -12.495 -4.581 1.00 89.75 155 ILE A O 1
ATOM 1263 N N . PRO A 1 156 ? -4.304 -12.915 -6.344 1.00 87.56 156 PRO A N 1
ATOM 1264 C CA . PRO A 1 156 ? -4.568 -14.341 -6.387 1.00 87.56 156 PRO A CA 1
ATOM 1265 C C . PRO A 1 156 ? -4.363 -15.002 -5.020 1.00 87.56 156 PRO A C 1
ATOM 1267 O O . PRO A 1 156 ? -3.393 -14.720 -4.316 1.00 87.56 156 PRO A O 1
ATOM 1270 N N . THR A 1 157 ? -5.297 -15.864 -4.618 1.00 86.19 157 THR A N 1
ATOM 1271 C CA . THR A 1 157 ? -5.211 -16.607 -3.349 1.00 86.19 157 THR A CA 1
ATOM 1272 C C . THR A 1 157 ? -4.310 -17.835 -3.441 1.00 86.19 157 THR A C 1
ATOM 1274 O O . THR A 1 157 ? -3.988 -18.417 -2.413 1.00 86.19 157 THR A O 1
ATOM 1277 N N . ASP A 1 158 ? -3.931 -18.249 -4.653 1.00 86.19 158 ASP A N 1
ATOM 1278 C CA . ASP A 1 158 ? -2.985 -19.339 -4.913 1.00 86.19 158 ASP A CA 1
ATOM 1279 C C . ASP A 1 158 ? -1.533 -18.953 -4.608 1.00 86.19 158 ASP A C 1
ATOM 1281 O O . ASP A 1 158 ? -0.709 -19.840 -4.397 1.00 86.19 158 ASP A O 1
ATOM 1285 N N . ILE A 1 159 ? -1.218 -17.655 -4.529 1.00 87.00 159 ILE A N 1
ATOM 1286 C CA . ILE A 1 159 ? 0.076 -17.203 -4.016 1.00 87.00 159 ILE A CA 1
ATOM 1287 C C . ILE A 1 159 ? -0.002 -17.141 -2.493 1.00 87.00 159 ILE A C 1
ATOM 1289 O O . ILE A 1 159 ? -0.774 -16.364 -1.923 1.00 87.00 159 ILE A O 1
ATOM 1293 N N . GLU A 1 160 ? 0.858 -17.904 -1.824 1.00 85.00 160 GLU A N 1
ATOM 1294 C CA . GLU A 1 160 ? 1.058 -17.821 -0.378 1.00 85.00 160 GLU A CA 1
ATOM 1295 C C . GLU A 1 160 ? 1.808 -16.531 -0.011 1.00 85.00 160 GLU A C 1
ATOM 1297 O O . GLU A 1 160 ? 3.001 -16.529 0.294 1.00 85.00 160 GLU A O 1
ATOM 1302 N N . ILE A 1 161 ? 1.107 -15.398 -0.054 1.00 87.69 161 ILE A N 1
ATOM 1303 C CA . ILE A 1 161 ? 1.618 -14.139 0.484 1.00 87.69 161 ILE A CA 1
ATOM 1304 C C . ILE A 1 161 ? 1.289 -14.115 1.979 1.00 87.69 161 ILE A C 1
ATOM 1306 O O . ILE A 1 161 ? 0.106 -14.046 2.333 1.00 87.69 161 ILE A O 1
ATOM 1310 N N . PRO A 1 162 ? 2.294 -14.150 2.873 1.00 88.50 162 PRO A N 1
ATOM 1311 C CA . PRO A 1 162 ? 2.037 -14.112 4.301 1.00 88.50 162 PRO A CA 1
ATOM 1312 C C . PRO A 1 162 ? 1.337 -12.804 4.671 1.00 88.50 162 PRO A C 1
ATOM 1314 O O . PRO A 1 162 ? 1.658 -11.725 4.166 1.00 88.50 162 PRO A O 1
ATOM 1317 N N . LEU A 1 163 ? 0.363 -12.910 5.569 1.00 90.06 163 LEU A N 1
ATOM 1318 C CA . LEU A 1 163 ? -0.288 -11.748 6.152 1.00 90.06 163 LEU A CA 1
ATOM 1319 C C . LEU A 1 163 ? 0.727 -11.006 7.028 1.00 90.06 163 LEU A C 1
ATOM 1321 O O . LEU A 1 163 ? 1.412 -11.634 7.840 1.00 90.06 163 LEU A O 1
ATOM 1325 N N . ALA A 1 164 ? 0.812 -9.682 6.892 1.00 91.31 164 ALA A N 1
ATOM 1326 C CA . ALA A 1 164 ? 1.610 -8.877 7.812 1.00 91.31 164 ALA A CA 1
ATOM 1327 C C . ALA A 1 164 ? 1.160 -9.132 9.263 1.00 91.31 164 ALA A C 1
ATOM 1329 O O . ALA A 1 164 ? -0.038 -9.260 9.529 1.00 91.31 164 ALA A O 1
ATOM 1330 N N . LEU A 1 165 ? 2.108 -9.210 10.203 1.00 91.88 165 LEU A N 1
ATOM 1331 C CA . LEU A 1 165 ? 1.834 -9.561 11.602 1.00 91.88 165 LEU A CA 1
ATOM 1332 C C . LEU A 1 165 ? 0.733 -8.674 12.201 1.00 91.88 165 LEU A C 1
ATOM 1334 O O . LEU A 1 165 ? -0.201 -9.171 12.827 1.00 91.88 165 LEU A O 1
ATOM 1338 N N . GLU A 1 166 ? 0.798 -7.373 11.938 1.00 93.19 166 GLU A N 1
ATOM 1339 C CA . GLU A 1 166 ? -0.150 -6.364 12.405 1.00 93.19 166 GLU A CA 1
ATOM 1340 C C . GLU A 1 166 ? -1.548 -6.546 11.798 1.00 93.19 166 GLU A C 1
ATOM 1342 O O . GLU A 1 166 ? -2.552 -6.339 12.482 1.00 93.19 166 GLU A O 1
ATOM 1347 N N . LEU A 1 167 ? -1.639 -7.015 10.550 1.00 95.38 167 LEU A N 1
ATOM 1348 C CA . LEU A 1 167 ? -2.913 -7.376 9.925 1.00 95.38 167 LEU A CA 1
ATOM 1349 C C . LEU A 1 167 ? -3.457 -8.707 10.474 1.00 95.38 167 LEU A C 1
ATOM 1351 O O . LEU A 1 167 ? -4.668 -8.871 10.624 1.00 95.38 167 LEU A O 1
ATOM 1355 N N . GLY A 1 168 ? -2.583 -9.642 10.855 1.00 95.31 168 GLY A N 1
ATOM 1356 C CA . GLY A 1 168 ? -2.966 -10.847 11.599 1.00 95.31 168 GLY A CA 1
ATOM 1357 C C . GLY A 1 168 ? -3.526 -10.519 12.986 1.00 95.31 168 GLY A C 1
ATOM 1358 O O . GLY A 1 168 ? -4.556 -11.065 13.398 1.00 95.31 168 GLY A O 1
ATOM 1359 N N . MET A 1 169 ? -2.905 -9.563 13.682 1.00 93.38 169 MET A N 1
ATOM 1360 C CA . MET A 1 169 ? -3.410 -9.025 14.946 1.00 93.38 169 MET A CA 1
ATOM 1361 C C . MET A 1 169 ? -4.747 -8.310 14.759 1.00 93.38 169 MET A C 1
ATOM 1363 O O . MET A 1 169 ? -5.655 -8.535 15.557 1.00 93.38 169 MET A O 1
ATOM 1367 N N . LEU A 1 170 ? -4.902 -7.507 13.699 1.00 95.38 170 LEU A N 1
ATOM 1368 C CA . LEU A 1 170 ? -6.180 -6.888 13.337 1.00 95.38 170 LEU A CA 1
ATOM 1369 C C . LEU A 1 170 ? -7.270 -7.953 13.199 1.00 95.38 170 LEU A C 1
ATOM 1371 O O . LEU A 1 170 ? -8.291 -7.867 13.877 1.00 95.38 170 LEU A O 1
ATOM 1375 N N . ARG A 1 171 ? -7.037 -8.981 12.377 1.00 96.25 171 ARG A N 1
ATOM 1376 C CA . ARG A 1 171 ? -7.998 -10.069 12.155 1.00 96.25 171 ARG A CA 1
ATOM 1377 C C . ARG A 1 171 ? -8.393 -10.762 13.462 1.00 96.25 171 ARG A C 1
ATOM 1379 O O . ARG A 1 171 ? -9.573 -10.993 13.698 1.00 96.25 171 ARG A O 1
ATOM 1386 N N . THR A 1 172 ? -7.419 -11.025 14.332 1.00 95.06 172 THR A N 1
ATOM 1387 C CA . THR A 1 172 ? -7.636 -11.657 15.648 1.00 95.06 172 THR A CA 1
ATOM 1388 C C . THR A 1 172 ? -8.415 -10.754 16.613 1.00 95.06 172 THR A C 1
ATOM 1390 O O . THR A 1 172 ? -9.271 -11.213 17.371 1.00 95.06 172 THR A O 1
ATOM 1393 N N . LYS A 1 173 ? -8.147 -9.444 16.601 1.00 93.38 173 LYS A N 1
ATOM 1394 C CA . LYS A 1 173 ? -8.887 -8.467 17.410 1.00 93.38 173 LYS A CA 1
ATOM 1395 C C . LYS A 1 173 ? -10.326 -8.322 16.929 1.00 93.38 173 LYS A C 1
ATOM 1397 O O . LYS A 1 173 ? -11.229 -8.278 17.753 1.00 93.38 173 LYS A O 1
ATOM 1402 N N . LEU A 1 174 ? -10.549 -8.288 15.617 1.00 93.88 174 LEU A N 1
ATOM 1403 C CA . LEU A 1 174 ? -11.892 -8.192 15.045 1.00 93.88 174 LEU A CA 1
ATOM 1404 C C . LEU A 1 174 ? -12.715 -9.470 15.251 1.00 93.88 174 LEU A C 1
ATOM 1406 O O . LEU A 1 174 ? -13.920 -9.372 15.450 1.00 93.88 174 LEU A O 1
ATOM 1410 N N . SER A 1 175 ? -12.087 -10.650 15.276 1.00 94.25 175 SER A N 1
ATOM 1411 C CA . SER A 1 175 ? -12.791 -11.908 15.563 1.00 94.25 175 SER A CA 1
ATOM 1412 C C . SER A 1 175 ? -13.169 -12.089 17.035 1.00 94.25 175 SER A C 1
ATOM 1414 O O . SER A 1 175 ? -14.099 -12.834 17.333 1.00 94.25 175 SER A O 1
ATOM 1416 N N . SER A 1 176 ? -12.463 -11.422 17.953 1.00 91.12 176 SER A N 1
ATOM 1417 C CA . SER A 1 176 ? -12.696 -11.519 19.401 1.00 91.12 176 SER A CA 1
ATOM 1418 C C . SER A 1 176 ? -13.489 -10.349 19.989 1.00 91.12 176 SER A C 1
ATOM 1420 O O . SER A 1 176 ? -14.025 -10.472 21.092 1.00 91.12 176 SER A O 1
ATOM 1422 N N . ALA A 1 177 ? -13.567 -9.210 19.295 1.00 82.75 177 ALA A N 1
ATOM 1423 C CA . ALA A 1 177 ? -14.240 -8.022 19.801 1.00 82.75 177 ALA A CA 1
ATOM 1424 C C . ALA A 1 177 ? -15.770 -8.112 19.638 1.00 82.75 177 ALA A C 1
ATOM 1426 O O . ALA A 1 177 ? -16.255 -8.490 18.571 1.00 82.75 177 ALA A O 1
ATOM 1427 N N . PRO A 1 178 ? -16.556 -7.698 20.651 1.00 71.12 178 PRO A N 1
ATOM 1428 C CA . PRO A 1 178 ? -17.984 -7.486 20.465 1.00 71.12 178 PRO A CA 1
ATOM 1429 C C . PRO A 1 178 ? -18.195 -6.368 19.433 1.00 71.12 178 PRO A C 1
ATOM 1431 O O . PRO A 1 178 ? -17.641 -5.276 19.559 1.00 71.12 178 PRO A O 1
ATOM 1434 N N . THR A 1 179 ? -19.004 -6.635 18.407 1.00 70.75 179 THR A N 1
ATOM 1435 C CA . THR A 1 179 ? -19.286 -5.720 17.283 1.00 70.75 179 THR A CA 1
ATOM 1436 C C . THR A 1 179 ? -20.036 -4.444 17.687 1.00 70.75 179 THR A C 1
ATOM 1438 O O . THR A 1 179 ? -20.162 -3.519 16.884 1.00 70.75 179 THR A O 1
ATOM 1441 N N . SER A 1 180 ? -20.522 -4.369 18.927 1.00 70.31 180 SER A N 1
ATOM 1442 C CA . SER A 1 180 ? -21.297 -3.256 19.468 1.00 70.31 180 SER A CA 1
ATOM 1443 C C . SER A 1 180 ? -20.472 -2.417 20.449 1.00 70.31 180 SER A C 1
ATOM 1445 O O . SER A 1 180 ? -20.100 -2.899 21.520 1.00 70.31 180 SER A O 1
ATOM 1447 N N . GLY A 1 181 ? -20.227 -1.147 20.113 1.00 76.44 181 GLY A N 1
ATOM 1448 C CA . GLY A 1 181 ? -19.688 -0.155 21.046 1.00 76.44 181 GLY A CA 1
ATOM 1449 C C . GLY A 1 181 ? -18.846 0.939 20.391 1.00 76.44 181 GLY A C 1
ATOM 1450 O O . GLY A 1 181 ? -18.434 0.833 19.235 1.00 76.44 181 GLY A O 1
ATOM 1451 N N . SER A 1 182 ? -18.522 1.962 21.184 1.00 68.62 182 SER A N 1
ATOM 1452 C CA . SER A 1 182 ? -17.721 3.142 20.812 1.00 68.62 182 SER A CA 1
ATOM 1453 C C . SER A 1 182 ? -16.287 2.841 20.350 1.00 68.62 182 SER A C 1
ATOM 1455 O O . SER A 1 182 ? -15.559 3.738 19.937 1.00 68.62 182 SER A O 1
ATOM 1457 N N . ARG A 1 183 ? -15.846 1.577 20.417 1.00 78.94 183 ARG A N 1
ATOM 145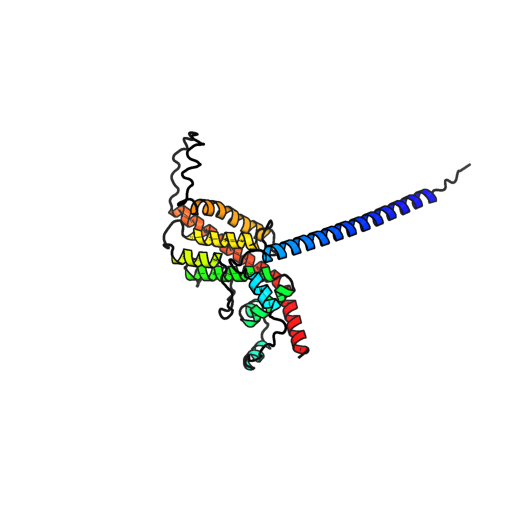8 C CA . ARG A 1 183 ? -14.489 1.132 20.048 1.00 78.94 183 ARG A CA 1
ATOM 1459 C C . ARG A 1 183 ? -14.436 0.305 18.766 1.00 78.94 183 ARG A C 1
ATOM 1461 O O . ARG A 1 183 ? -13.387 -0.263 18.467 1.00 78.94 183 ARG A O 1
ATOM 1468 N N . LYS A 1 184 ? -15.529 0.264 17.995 1.00 88.44 184 LYS A N 1
ATOM 1469 C CA . LYS A 1 184 ? -15.644 -0.533 16.762 1.00 88.44 184 LYS A CA 1
ATOM 1470 C C . LYS A 1 184 ? -14.450 -0.339 15.809 1.00 88.44 184 LYS A C 1
ATOM 1472 O O . LYS A 1 184 ? -13.969 -1.315 15.246 1.00 88.44 184 LYS A O 1
ATOM 1477 N N . TYR A 1 185 ? -13.938 0.884 15.655 1.00 90.88 185 TYR A N 1
ATOM 1478 C CA . TYR A 1 185 ? -12.864 1.205 14.699 1.00 90.88 185 TYR A CA 1
ATOM 1479 C C . TYR A 1 185 ? -11.441 1.167 15.286 1.00 90.88 185 TYR A C 1
ATOM 1481 O O . TYR A 1 185 ? -10.472 1.291 14.542 1.00 90.88 185 TYR A O 1
ATOM 1489 N N . GLY A 1 186 ? -11.282 0.950 16.597 1.00 89.94 186 GLY A N 1
ATOM 1490 C CA . GLY A 1 186 ? -9.977 1.004 17.270 1.00 89.94 186 GLY A CA 1
ATOM 1491 C C . GLY A 1 186 ? -8.906 0.091 16.648 1.00 89.94 186 GLY A C 1
ATOM 1492 O O . GLY A 1 186 ? -7.840 0.588 16.284 1.00 89.94 186 GLY A O 1
ATOM 1493 N N . PRO A 1 187 ? -9.178 -1.214 16.445 1.00 92.62 187 PRO A N 1
ATOM 1494 C CA . PRO A 1 187 ? -8.219 -2.122 15.813 1.00 92.62 187 PRO A CA 1
ATOM 1495 C C . PRO A 1 187 ? -7.816 -1.699 14.392 1.00 92.62 187 PRO A C 1
ATOM 1497 O O . PRO A 1 187 ? -6.668 -1.875 13.994 1.00 92.62 187 PRO A O 1
ATOM 1500 N N . ILE A 1 188 ? -8.739 -1.105 13.632 1.00 94.56 188 ILE A N 1
ATOM 1501 C CA . ILE A 1 188 ? -8.495 -0.656 12.254 1.00 94.56 188 ILE A CA 1
ATOM 1502 C C . ILE A 1 188 ? -7.509 0.511 12.241 1.00 94.56 188 ILE A C 1
ATOM 1504 O O . ILE A 1 188 ? -6.603 0.538 11.409 1.00 94.56 188 ILE A O 1
ATOM 1508 N N . LEU A 1 189 ? -7.645 1.442 13.190 1.00 93.19 189 LEU A N 1
ATOM 1509 C CA . LEU A 1 189 ? -6.722 2.567 13.337 1.00 93.19 189 LEU A CA 1
ATOM 1510 C C . LEU A 1 189 ? -5.299 2.105 13.674 1.00 93.19 189 LEU A C 1
ATOM 1512 O O . LEU A 1 189 ? -4.340 2.700 13.185 1.00 93.19 189 LEU A O 1
ATOM 1516 N N . GLU A 1 190 ? -5.140 1.032 14.455 1.00 93.19 190 GLU A N 1
ATOM 1517 C CA . GLU A 1 190 ? -3.821 0.438 14.714 1.00 93.19 190 GLU A CA 1
ATOM 1518 C C . GLU A 1 190 ? -3.168 -0.084 13.426 1.00 93.19 190 GLU A C 1
ATOM 1520 O O . GLU A 1 190 ? -2.013 0.243 13.142 1.00 93.19 190 GLU A O 1
ATOM 1525 N N . ALA A 1 191 ? -3.917 -0.847 12.623 1.00 95.88 191 ALA A N 1
ATOM 1526 C CA . ALA A 1 191 ? -3.443 -1.366 11.340 1.00 95.88 191 ALA A CA 1
ATOM 1527 C C . ALA A 1 191 ? -3.121 -0.241 10.343 1.00 95.88 191 ALA A C 1
ATOM 1529 O O . ALA A 1 191 ? -2.099 -0.283 9.657 1.00 95.88 191 ALA A O 1
ATOM 1530 N N . TRP A 1 192 ? -3.945 0.808 10.306 1.00 96.88 192 TRP A N 1
ATOM 1531 C CA . TRP A 1 192 ? -3.669 2.003 9.514 1.00 96.88 192 TRP A CA 1
ATOM 1532 C C . TRP A 1 192 ? -2.361 2.683 9.943 1.00 96.88 192 TRP A C 1
ATOM 1534 O O . TRP A 1 192 ? -1.499 2.966 9.111 1.00 96.88 192 TRP A O 1
ATOM 1544 N N . VAL A 1 193 ? -2.175 2.913 11.245 1.00 96.69 193 VAL A N 1
ATOM 1545 C CA . VAL A 1 193 ? -0.963 3.548 11.780 1.00 96.69 193 VAL A CA 1
ATOM 1546 C C . VAL A 1 193 ? 0.289 2.732 11.468 1.00 96.69 193 VAL A C 1
ATOM 1548 O O . VAL A 1 193 ? 1.341 3.318 11.196 1.00 96.69 193 VAL A O 1
ATOM 1551 N N . TYR A 1 194 ? 0.178 1.405 11.455 1.00 96.69 194 TYR A N 1
ATOM 1552 C CA . TYR A 1 194 ? 1.234 0.523 10.972 1.00 96.69 194 TYR A CA 1
ATOM 1553 C C . TYR A 1 194 ? 1.591 0.796 9.501 1.00 96.69 194 TYR A C 1
ATOM 1555 O O . TYR A 1 194 ? 2.742 1.143 9.218 1.00 96.69 194 TYR A O 1
ATOM 1563 N N . ILE A 1 195 ? 0.617 0.731 8.584 1.00 98.12 195 ILE A N 1
ATOM 1564 C CA . ILE A 1 195 ? 0.836 0.976 7.145 1.00 98.12 195 ILE A CA 1
ATOM 1565 C C . ILE A 1 195 ? 1.437 2.370 6.924 1.00 98.12 195 ILE A C 1
ATOM 1567 O O . ILE A 1 195 ? 2.424 2.523 6.198 1.00 98.12 195 ILE A O 1
ATOM 1571 N N . TYR A 1 196 ? 0.903 3.388 7.605 1.00 98.38 196 TYR A N 1
ATOM 1572 C CA . TYR A 1 196 ? 1.403 4.756 7.513 1.00 98.38 196 TYR A CA 1
ATOM 1573 C C . TYR A 1 196 ? 2.878 4.857 7.918 1.00 98.38 196 TYR A C 1
ATOM 1575 O O . TYR A 1 196 ? 3.693 5.422 7.183 1.00 98.38 196 TYR A O 1
ATOM 1583 N N . LYS A 1 197 ? 3.250 4.298 9.077 1.00 97.69 197 LYS A N 1
ATOM 1584 C CA . LYS A 1 197 ? 4.638 4.326 9.561 1.00 97.69 197 LYS A CA 1
ATOM 1585 C C . LYS A 1 197 ? 5.579 3.559 8.639 1.00 97.69 197 LYS A C 1
ATOM 1587 O O . LYS A 1 197 ? 6.721 3.978 8.488 1.00 97.69 197 LYS A O 1
ATOM 1592 N N . LYS A 1 198 ? 5.104 2.470 8.033 1.00 97.56 198 LYS A N 1
ATOM 1593 C CA . LYS A 1 198 ? 5.907 1.575 7.200 1.00 97.56 198 LYS A CA 1
ATOM 1594 C C . LYS A 1 198 ? 6.176 2.123 5.795 1.00 97.56 198 LYS A C 1
ATOM 1596 O O . LYS A 1 198 ? 7.306 1.991 5.323 1.00 97.56 198 LYS A O 1
ATOM 1601 N N . TYR A 1 199 ? 5.184 2.763 5.167 1.00 98.44 199 TYR A N 1
ATOM 1602 C CA . TYR A 1 199 ? 5.250 3.167 3.752 1.00 98.44 199 TYR A CA 1
ATOM 1603 C C . TYR A 1 199 ? 5.094 4.673 3.496 1.00 98.44 199 TYR A C 1
ATOM 1605 O O . TYR A 1 199 ? 5.614 5.183 2.508 1.00 98.44 199 TYR A O 1
ATOM 1613 N N . ILE A 1 200 ? 4.380 5.411 4.349 1.00 98.38 200 ILE A N 1
ATOM 1614 C CA . ILE A 1 200 ? 3.915 6.776 4.023 1.00 98.38 200 ILE A CA 1
ATOM 1615 C C . ILE A 1 200 ? 4.735 7.860 4.731 1.00 98.38 200 ILE A C 1
ATOM 1617 O O . ILE A 1 200 ? 4.965 8.942 4.180 1.00 98.38 200 ILE A O 1
ATOM 1621 N N . ASN A 1 201 ? 5.207 7.590 5.948 1.00 97.75 201 ASN A N 1
ATOM 1622 C CA . ASN A 1 201 ? 5.934 8.560 6.761 1.00 97.75 201 ASN A CA 1
ATOM 1623 C C . ASN A 1 201 ? 7.200 9.095 6.057 1.00 97.75 201 ASN A C 1
ATOM 1625 O O . ASN A 1 201 ? 8.190 8.384 5.906 1.00 97.75 201 ASN A O 1
ATOM 1629 N N . ALA A 1 202 ? 7.209 10.389 5.714 1.00 95.94 202 ALA A N 1
ATOM 1630 C CA . ALA A 1 202 ? 8.340 11.043 5.041 1.00 95.94 202 ALA A CA 1
ATOM 1631 C C . ALA A 1 202 ? 9.653 11.021 5.833 1.00 95.94 202 ALA A C 1
ATOM 1633 O O . ALA A 1 202 ? 10.722 11.135 5.245 1.00 95.94 202 ALA A O 1
ATOM 1634 N N . LYS A 1 203 ? 9.582 10.925 7.164 1.00 94.44 203 LYS A N 1
ATOM 1635 C CA . LYS A 1 203 ? 10.752 11.085 8.039 1.00 94.44 203 LYS A CA 1
ATOM 1636 C C . LYS A 1 203 ? 11.384 9.769 8.480 1.00 94.44 203 LYS A C 1
ATOM 1638 O O . LYS A 1 203 ? 12.363 9.798 9.215 1.00 94.44 203 LYS A O 1
ATOM 1643 N N . GLY A 1 204 ? 10.816 8.626 8.104 1.00 91.75 204 GLY A N 1
ATOM 1644 C CA . GLY A 1 204 ? 11.308 7.355 8.634 1.00 91.75 204 GLY A CA 1
ATOM 1645 C C . GLY A 1 204 ? 10.555 6.113 8.194 1.00 91.75 204 GLY A C 1
ATOM 1646 O O . GLY A 1 204 ? 10.671 5.097 8.872 1.00 91.75 204 GLY A O 1
ATOM 1647 N N . ALA A 1 205 ? 9.772 6.174 7.113 1.00 96.56 205 ALA A N 1
ATOM 1648 C CA . ALA A 1 205 ? 9.226 4.960 6.527 1.00 96.56 205 ALA A CA 1
ATOM 1649 C C . ALA A 1 205 ? 10.372 4.120 5.933 1.00 96.56 205 ALA A C 1
ATOM 1651 O O . ALA A 1 205 ? 11.065 4.610 5.038 1.00 96.56 205 ALA A O 1
ATOM 1652 N N . PRO A 1 206 ? 10.591 2.876 6.399 1.00 95.44 206 PRO A N 1
ATOM 1653 C CA . PRO A 1 206 ? 11.637 2.009 5.857 1.00 95.44 206 PRO A CA 1
ATOM 1654 C C . PRO A 1 206 ? 11.391 1.640 4.389 1.00 95.44 206 PRO A C 1
ATOM 1656 O O . PRO A 1 206 ? 12.344 1.436 3.646 1.00 95.44 206 PRO A O 1
ATOM 1659 N N . TYR A 1 207 ? 10.123 1.589 3.971 1.00 95.94 207 TYR A N 1
ATOM 1660 C CA . TYR A 1 207 ? 9.699 1.277 2.606 1.00 95.94 207 TYR A CA 1
ATOM 1661 C C . TYR A 1 207 ? 8.929 2.457 2.017 1.00 95.94 207 TYR A C 1
ATOM 1663 O O . TYR A 1 207 ? 7.806 2.308 1.545 1.00 95.94 207 TYR A O 1
ATOM 1671 N N . MET A 1 208 ? 9.497 3.659 2.141 1.00 97.56 208 MET A N 1
ATOM 1672 C CA . MET A 1 208 ? 8.822 4.882 1.727 1.00 97.56 208 MET A CA 1
ATOM 1673 C C . MET A 1 208 ? 8.436 4.829 0.245 1.00 97.56 208 MET A C 1
ATOM 1675 O O . MET A 1 208 ? 9.308 4.818 -0.618 1.00 97.56 208 MET A O 1
ATOM 1679 N N . VAL A 1 209 ? 7.137 4.881 -0.046 1.00 97.75 209 VAL A N 1
ATOM 1680 C CA . VAL A 1 209 ? 6.657 4.926 -1.431 1.00 97.75 209 VAL A CA 1
ATOM 1681 C C . VAL A 1 209 ? 6.780 6.330 -2.016 1.00 97.75 209 VAL A C 1
ATOM 1683 O O . VAL A 1 209 ? 6.635 7.346 -1.317 1.00 97.75 209 VAL A O 1
ATOM 1686 N N . ASN A 1 210 ? 7.049 6.388 -3.321 1.00 96.25 210 ASN A N 1
ATOM 1687 C CA . ASN A 1 210 ? 7.067 7.638 -4.064 1.00 96.25 210 ASN A CA 1
ATOM 1688 C C . ASN A 1 210 ? 5.627 8.054 -4.380 1.00 96.25 210 ASN A C 1
ATOM 1690 O O . ASN A 1 210 ? 4.980 7.454 -5.234 1.00 96.25 210 ASN A O 1
ATOM 1694 N N . ILE A 1 211 ? 5.130 9.051 -3.653 1.00 98.12 211 ILE A N 1
ATOM 1695 C CA . ILE A 1 211 ? 3.773 9.592 -3.774 1.00 98.12 211 ILE A CA 1
ATOM 1696 C C . ILE A 1 211 ? 3.808 11.108 -3.612 1.00 98.12 211 ILE A C 1
ATOM 1698 O O . ILE A 1 211 ? 4.692 11.657 -2.939 1.00 98.12 211 ILE A O 1
ATOM 1702 N N . SER A 1 212 ? 2.811 11.774 -4.175 1.00 98.06 212 SER A N 1
ATOM 1703 C CA . SER A 1 212 ? 2.657 13.214 -4.170 1.00 98.06 212 SER A CA 1
ATOM 1704 C C . SER A 1 212 ? 2.539 13.758 -2.751 1.00 98.06 212 SER A C 1
ATOM 1706 O O . SER A 1 212 ? 1.995 13.136 -1.829 1.00 98.06 212 SER A O 1
ATOM 1708 N N . TRP A 1 213 ? 3.029 14.985 -2.572 1.00 97.62 213 TRP A N 1
ATOM 1709 C CA . TRP A 1 213 ? 2.934 15.686 -1.293 1.00 97.62 213 TRP A CA 1
ATOM 1710 C C . TRP A 1 213 ? 1.476 15.854 -0.843 1.00 97.62 213 TRP A C 1
ATOM 1712 O O . TRP A 1 213 ? 1.208 15.848 0.355 1.00 97.62 213 TRP A O 1
ATOM 1722 N N . ARG A 1 214 ? 0.536 15.964 -1.793 1.00 98.06 214 ARG A N 1
ATOM 1723 C CA . ARG A 1 214 ? -0.893 16.144 -1.525 1.00 98.06 214 ARG A CA 1
ATOM 1724 C C . ARG A 1 214 ? -1.498 14.910 -0.860 1.00 98.06 214 ARG A C 1
ATOM 1726 O O . ARG A 1 214 ? -2.119 15.054 0.190 1.00 98.06 214 ARG A O 1
ATOM 1733 N N . ILE A 1 215 ? -1.283 13.717 -1.427 1.00 98.00 215 ILE A N 1
ATOM 1734 C CA . ILE A 1 215 ? -1.743 12.462 -0.808 1.00 98.00 215 ILE A CA 1
ATOM 1735 C C . ILE A 1 215 ? -1.058 12.273 0.541 1.00 98.00 215 ILE A C 1
ATOM 1737 O O . ILE A 1 215 ? -1.712 11.998 1.544 1.00 98.00 215 ILE A O 1
ATOM 1741 N N . ARG A 1 216 ? 0.259 12.499 0.604 1.00 98.25 216 ARG A N 1
ATOM 1742 C CA . ARG A 1 216 ? 1.003 12.354 1.857 1.00 98.25 216 ARG A CA 1
ATOM 1743 C C . ARG A 1 216 ? 0.473 13.275 2.960 1.00 98.25 216 ARG A C 1
ATOM 1745 O O . ARG A 1 216 ? 0.346 12.835 4.101 1.00 98.25 216 ARG A O 1
ATOM 1752 N N . ALA A 1 217 ? 0.148 14.526 2.636 1.00 98.12 217 ALA A N 1
ATOM 1753 C CA . ALA A 1 217 ? -0.423 15.482 3.580 1.00 98.12 217 ALA A CA 1
ATOM 1754 C C . ALA A 1 217 ? -1.810 15.046 4.075 1.00 98.12 217 ALA A C 1
ATOM 1756 O O . ALA A 1 217 ? -2.044 15.074 5.282 1.00 98.12 217 ALA A O 1
ATOM 1757 N N . SER A 1 218 ? -2.697 14.588 3.183 1.00 98.25 218 SER A N 1
ATOM 1758 C CA . SER A 1 218 ? -4.031 14.103 3.575 1.00 98.25 218 SER A CA 1
ATOM 1759 C C . SER A 1 218 ? -3.931 12.870 4.487 1.00 98.25 218 SER A C 1
ATOM 1761 O O . SER A 1 218 ? -4.497 12.861 5.579 1.00 98.25 218 SER A O 1
ATOM 1763 N N . LEU A 1 219 ? -3.085 11.894 4.145 1.00 98.25 219 LEU A N 1
ATOM 1764 C CA . LEU A 1 219 ? -2.847 10.717 4.988 1.00 98.25 219 LEU A CA 1
ATOM 1765 C C . LEU A 1 219 ? -2.188 11.069 6.335 1.00 98.25 219 LEU A C 1
ATOM 1767 O O . LEU A 1 219 ? -2.468 10.433 7.352 1.00 98.25 219 LEU A O 1
ATOM 1771 N N . SER A 1 220 ? -1.346 12.106 6.376 1.00 98.19 220 SER A N 1
ATOM 1772 C CA . SER A 1 220 ? -0.750 12.599 7.628 1.00 98.19 220 SER A CA 1
ATOM 1773 C C . SER A 1 220 ? -1.807 13.160 8.585 1.00 98.19 220 SER A C 1
ATOM 1775 O O . SER A 1 220 ? -1.678 13.005 9.799 1.00 98.19 220 SER A O 1
ATOM 1777 N N . ILE A 1 221 ? -2.868 13.788 8.061 1.00 97.81 221 ILE A N 1
ATOM 1778 C CA . ILE A 1 221 ? -3.993 14.276 8.872 1.00 97.81 221 ILE A CA 1
ATOM 1779 C C . ILE A 1 221 ? -4.695 13.095 9.548 1.00 97.81 221 ILE A C 1
ATOM 1781 O O . ILE A 1 221 ? -4.870 13.123 10.767 1.00 97.81 221 ILE A O 1
ATOM 1785 N N . HIS A 1 222 ? -5.011 12.032 8.800 1.00 97.31 222 HIS A N 1
ATOM 1786 C CA . HIS A 1 222 ? -5.613 10.810 9.355 1.00 97.31 222 HIS A CA 1
ATOM 1787 C C . HIS A 1 222 ? -4.724 10.149 10.405 1.00 97.31 222 HIS A C 1
ATOM 1789 O O . HIS A 1 222 ? -5.198 9.744 11.464 1.00 97.31 222 HIS A O 1
ATOM 1795 N N . PHE A 1 223 ? -3.415 10.076 10.155 1.00 97.12 223 PHE A N 1
ATOM 1796 C CA . PHE A 1 223 ? -2.455 9.567 11.135 1.00 97.12 223 PHE A CA 1
ATOM 1797 C C . PHE A 1 223 ? -2.475 10.377 12.441 1.00 97.12 223 PHE A C 1
ATOM 1799 O O . PHE A 1 223 ? -2.554 9.792 13.522 1.00 97.12 223 PHE A O 1
ATOM 1806 N N . ASN A 1 224 ? -2.438 11.710 12.354 1.00 96.38 224 ASN A N 1
ATOM 1807 C CA . ASN A 1 224 ? -2.447 12.587 13.526 1.00 96.38 224 ASN A CA 1
ATOM 1808 C C . ASN A 1 224 ? -3.766 12.490 14.303 1.00 96.38 224 ASN A C 1
ATOM 1810 O O . ASN A 1 224 ? -3.742 12.477 15.532 1.00 96.38 224 ASN A O 1
ATOM 1814 N N . ARG A 1 225 ? -4.901 12.362 13.603 1.00 94.50 225 ARG A N 1
ATOM 1815 C CA . ARG A 1 225 ? -6.216 12.135 14.224 1.00 94.50 225 ARG A CA 1
ATOM 1816 C C . ARG A 1 225 ? -6.297 10.784 14.929 1.00 94.50 225 ARG A C 1
ATOM 1818 O O . ARG A 1 225 ? -6.901 10.708 15.989 1.00 94.50 225 ARG A O 1
ATOM 1825 N N . ALA A 1 226 ? -5.644 9.747 14.404 1.00 92.69 226 ALA A N 1
ATOM 1826 C CA . ALA A 1 226 ? -5.629 8.416 15.011 1.00 92.69 226 ALA A CA 1
ATOM 1827 C C . ALA A 1 226 ? -4.760 8.319 16.285 1.00 92.69 226 ALA A C 1
ATOM 1829 O O . ALA A 1 226 ? -5.026 7.474 17.138 1.00 92.69 226 ALA A O 1
ATOM 1830 N N . GLN A 1 227 ? -3.729 9.162 16.449 1.00 92.25 227 GLN A N 1
ATOM 1831 C CA . GLN A 1 227 ? -2.782 9.056 17.575 1.00 92.25 227 GLN A CA 1
ATOM 1832 C C . GLN A 1 227 ? -3.441 9.139 18.970 1.00 92.25 227 GLN A C 1
ATOM 1834 O O . GLN A 1 227 ? -3.188 8.245 19.782 1.00 92.25 227 GLN A O 1
ATOM 1839 N N . PRO A 1 228 ? -4.302 10.130 19.284 1.00 89.00 228 PRO A N 1
ATOM 1840 C CA . PRO A 1 228 ? -4.951 10.214 20.596 1.00 89.00 228 PRO A CA 1
ATOM 1841 C C . PRO A 1 228 ? -5.779 8.971 20.945 1.00 89.00 228 PRO A C 1
ATOM 1843 O O . PRO A 1 228 ? -5.790 8.530 22.094 1.00 89.00 228 PRO A O 1
ATOM 1846 N N . TRP A 1 229 ? -6.431 8.360 19.952 1.00 84.00 229 TRP A N 1
ATOM 1847 C CA . TRP A 1 229 ? -7.230 7.149 20.145 1.00 84.00 229 TRP A CA 1
ATOM 1848 C C . TRP A 1 229 ? -6.384 5.953 20.569 1.00 84.00 229 TRP A C 1
ATOM 1850 O O . TRP A 1 229 ? -6.790 5.188 21.443 1.00 84.00 229 TRP A O 1
ATOM 1860 N N . LEU A 1 230 ? -5.192 5.820 19.988 1.00 85.69 230 LEU A N 1
ATOM 1861 C CA . LEU A 1 230 ? -4.251 4.754 20.323 1.00 85.69 230 LEU A CA 1
ATOM 1862 C C . LEU A 1 230 ? -3.677 4.902 21.734 1.00 85.69 230 LEU A C 1
ATOM 1864 O O . LEU A 1 230 ? -3.494 3.911 22.436 1.00 85.69 230 LEU A O 1
ATOM 1868 N N . LEU A 1 231 ? -3.427 6.137 22.171 1.00 86.00 231 LEU A N 1
ATOM 1869 C CA . LEU A 1 231 ? -2.953 6.407 23.531 1.00 86.00 231 LEU A CA 1
ATOM 1870 C C . LEU A 1 231 ? -4.029 6.076 24.578 1.00 86.00 231 LEU A C 1
ATOM 1872 O O . LEU A 1 231 ? -3.719 5.549 25.647 1.00 86.00 231 LEU A O 1
ATOM 1876 N N . ASN A 1 232 ? -5.298 6.317 24.245 1.00 80.19 232 ASN A N 1
ATOM 1877 C CA . ASN A 1 232 ? -6.430 6.066 25.136 1.00 80.19 232 ASN A CA 1
ATOM 1878 C C . ASN A 1 232 ? -6.889 4.598 25.150 1.00 80.19 232 ASN A C 1
ATOM 1880 O O . ASN A 1 232 ? -7.494 4.151 26.125 1.00 80.19 232 ASN A O 1
ATOM 1884 N N . SER A 1 233 ? -6.620 3.824 24.093 1.00 72.06 233 SER A N 1
ATOM 1885 C CA . SER A 1 233 ? -7.004 2.408 24.030 1.00 72.06 233 SER A CA 1
ATOM 1886 C C . SER A 1 233 ? -6.086 1.506 24.868 1.00 72.06 233 SER A C 1
ATOM 1888 O O . SER A 1 233 ? -6.551 0.496 25.403 1.00 72.06 233 SER A O 1
ATOM 1890 N N . GLY A 1 234 ? -4.812 1.882 25.031 1.00 62.56 234 GLY A N 1
ATOM 1891 C CA . GLY A 1 234 ? -3.796 1.100 25.747 1.00 62.56 234 GLY A CA 1
ATOM 1892 C C . GLY A 1 234 ? -3.749 1.288 27.270 1.00 62.56 234 GLY A C 1
ATOM 1893 O O . GLY A 1 234 ? -3.156 0.467 27.967 1.00 62.56 234 GLY A O 1
ATOM 1894 N N . SER A 1 235 ? -4.381 2.327 27.824 1.00 49.75 235 SER A N 1
ATOM 1895 C CA . SER A 1 235 ? -4.173 2.749 29.221 1.00 49.75 235 SER A CA 1
ATOM 1896 C C . SER A 1 235 ? -5.071 2.069 30.264 1.00 49.75 235 SER A C 1
ATOM 1898 O O . SER A 1 235 ? -4.934 2.333 31.457 1.00 49.75 235 SER A O 1
ATOM 1900 N N . SER A 1 236 ? -5.955 1.142 29.877 1.00 49.16 236 SER A N 1
ATOM 1901 C CA . SER A 1 236 ? -6.932 0.593 30.829 1.00 49.16 236 SER A CA 1
ATOM 1902 C C . SER A 1 236 ? -6.444 -0.570 31.708 1.00 49.16 236 SER A C 1
ATOM 1904 O O . SER A 1 236 ? -7.209 -0.946 32.596 1.00 49.16 236 SER A O 1
ATOM 190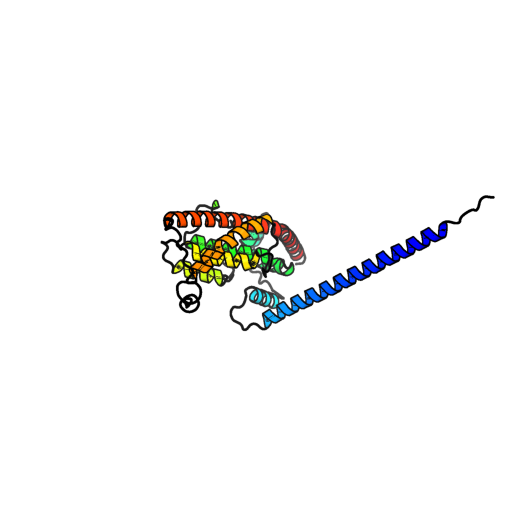6 N N . LYS A 1 237 ? -5.257 -1.185 31.522 1.00 50.88 237 LYS A N 1
ATOM 1907 C CA . LYS A 1 237 ? -4.926 -2.405 32.306 1.00 50.88 237 LYS A CA 1
ATOM 1908 C C . LYS A 1 237 ? -3.510 -2.623 32.849 1.00 50.88 237 LYS A C 1
ATOM 1910 O O . LYS A 1 237 ? -3.352 -3.588 33.589 1.00 50.88 237 LYS A O 1
ATOM 1915 N N . GLN A 1 238 ? -2.512 -1.763 32.638 1.00 47.31 238 GLN A N 1
ATOM 1916 C CA . GLN A 1 238 ? -1.227 -1.930 33.345 1.00 47.31 238 GLN A CA 1
ATOM 1917 C C . GLN A 1 238 ? -0.612 -0.596 33.796 1.00 47.31 238 GLN A C 1
ATOM 1919 O O . GLN A 1 238 ? -0.022 0.134 33.012 1.00 47.31 238 GLN A O 1
ATOM 1924 N N . LYS A 1 239 ? -0.725 -0.331 35.107 1.00 46.09 239 LYS A N 1
ATOM 1925 C CA . LYS A 1 239 ? 0.228 0.450 35.920 1.00 46.09 239 LYS A CA 1
ATOM 1926 C C . LYS A 1 239 ? 0.586 1.878 35.457 1.00 46.09 239 LYS A C 1
ATOM 1928 O O . LYS A 1 239 ? 1.755 2.235 35.393 1.00 46.09 239 LYS A O 1
ATOM 1933 N N . VAL A 1 240 ? -0.406 2.756 35.304 1.00 49.47 240 VAL A N 1
ATOM 1934 C CA . VAL A 1 240 ? -0.200 4.214 35.523 1.00 49.47 240 VAL A CA 1
ATOM 1935 C C . VAL A 1 240 ? -0.900 4.677 36.814 1.00 49.47 240 VAL A C 1
ATOM 1937 O O . VAL A 1 240 ? -1.134 5.854 37.045 1.00 49.47 240 VAL A O 1
ATOM 1940 N N . GLY A 1 241 ? -1.201 3.726 37.703 1.00 46.94 241 GLY A N 1
ATOM 1941 C CA . GLY A 1 241 ? -1.741 3.984 39.038 1.00 46.94 241 GLY A CA 1
ATOM 1942 C C . GLY A 1 241 ? -0.702 4.326 40.112 1.00 46.94 241 GLY A C 1
ATOM 1943 O O . GLY A 1 241 ? -1.097 4.478 41.256 1.00 46.94 241 GLY A O 1
ATOM 1944 N N . GLU A 1 242 ? 0.595 4.439 39.796 1.00 50.09 242 GLU A N 1
ATOM 1945 C CA . GLU A 1 242 ? 1.627 4.659 40.835 1.00 50.09 242 GLU A CA 1
ATOM 1946 C C . GLU A 1 242 ? 2.571 5.849 40.606 1.00 50.09 242 GLU A C 1
ATOM 1948 O O . GLU A 1 242 ? 3.278 6.225 41.533 1.00 50.09 242 GLU A O 1
ATOM 1953 N N . ILE A 1 243 ? 2.587 6.488 39.427 1.00 52.28 243 ILE A N 1
ATOM 1954 C CA . ILE A 1 243 ? 3.549 7.584 39.161 1.00 52.28 243 ILE A CA 1
ATOM 1955 C C . ILE A 1 243 ? 2.875 8.955 38.985 1.00 52.28 243 ILE A C 1
ATOM 1957 O O . ILE A 1 243 ? 3.509 9.977 39.230 1.00 52.28 243 ILE A O 1
ATOM 1961 N N . LEU A 1 244 ? 1.579 9.020 38.655 1.00 48.56 244 LEU A N 1
ATOM 1962 C CA . LEU A 1 244 ? 0.888 10.304 38.450 1.00 48.56 244 LEU A CA 1
ATOM 1963 C C . LEU A 1 244 ? -0.035 10.740 39.600 1.00 48.56 244 LEU A C 1
ATOM 1965 O O . LEU A 1 244 ? -0.525 11.864 39.568 1.00 48.56 244 LEU A O 1
ATOM 1969 N N . SER A 1 245 ? -0.215 9.934 40.653 1.00 51.31 245 SER A N 1
ATOM 1970 C CA . SER A 1 245 ? -1.019 10.335 41.822 1.00 51.31 245 SER A CA 1
ATOM 1971 C C . SER A 1 245 ? -0.319 11.326 42.764 1.00 51.31 245 SER A C 1
ATOM 1973 O O . SER A 1 245 ? -0.973 11.849 43.658 1.00 51.31 245 SER A O 1
ATOM 1975 N N . ASN A 1 246 ? 0.975 11.620 42.569 1.00 49.41 246 ASN A N 1
ATOM 1976 C CA . ASN A 1 246 ? 1.756 12.423 43.521 1.00 49.41 246 ASN A CA 1
ATOM 1977 C C . ASN A 1 246 ? 2.225 13.802 43.024 1.00 49.41 246 ASN A C 1
ATOM 1979 O O . ASN A 1 246 ? 2.902 14.484 43.787 1.00 49.41 246 ASN A O 1
ATOM 1983 N N . VAL A 1 247 ? 1.918 14.242 41.793 1.00 48.16 247 VAL A N 1
ATOM 1984 C CA . VAL A 1 247 ? 2.569 15.466 41.258 1.00 48.16 247 VAL A CA 1
ATOM 1985 C C . VAL A 1 247 ? 1.633 16.600 40.837 1.00 48.16 247 VAL A C 1
ATOM 1987 O O . VAL A 1 247 ? 2.098 17.732 40.776 1.00 48.16 247 VAL A O 1
ATOM 1990 N N . ILE A 1 248 ? 0.332 16.403 40.602 1.00 46.34 248 ILE A N 1
ATOM 1991 C CA . ILE A 1 248 ? -0.516 17.530 40.162 1.00 46.34 248 ILE A CA 1
ATOM 1992 C C . ILE A 1 248 ? -1.884 17.501 40.842 1.00 46.34 248 ILE A C 1
ATOM 1994 O O . ILE A 1 248 ? -2.909 17.204 40.239 1.00 46.34 248 ILE A O 1
ATOM 1998 N N . SER A 1 249 ? -1.900 17.866 42.121 1.00 45.03 249 SER A N 1
ATOM 1999 C CA . SER A 1 249 ? -3.062 18.490 42.755 1.00 45.03 249 SER A CA 1
ATOM 2000 C C . SER A 1 249 ? -3.054 19.986 42.415 1.00 45.03 249 SER A C 1
ATOM 2002 O O . SER A 1 249 ? -2.659 20.817 43.230 1.00 45.03 249 SER A O 1
ATOM 2004 N N . VAL A 1 250 ? -3.433 20.324 41.180 1.00 45.59 250 VAL A N 1
ATOM 2005 C CA . VAL A 1 250 ? -3.808 21.691 40.793 1.00 45.59 250 VAL A CA 1
ATOM 2006 C C . VAL A 1 250 ? -5.298 21.657 40.497 1.00 45.59 250 VAL A C 1
ATOM 2008 O O . VAL A 1 250 ? -5.733 21.056 39.517 1.00 45.59 250 VAL A O 1
ATOM 2011 N N . SER A 1 251 ? -6.068 22.260 41.400 1.00 50.16 251 SER A N 1
ATOM 2012 C CA . SER A 1 251 ? -7.510 22.446 41.294 1.00 50.16 251 SER A CA 1
ATOM 2013 C C . SER A 1 251 ? -7.844 23.239 40.033 1.00 50.16 251 SER A C 1
ATOM 2015 O O . SER A 1 251 ? -7.708 24.460 40.002 1.00 50.16 251 SER A O 1
ATOM 2017 N N . ILE A 1 252 ? -8.277 22.535 38.992 1.00 46.44 252 ILE A N 1
ATOM 2018 C CA . ILE A 1 252 ? -9.010 23.122 37.876 1.00 46.44 252 ILE A CA 1
ATOM 2019 C C . ILE A 1 252 ? -10.470 22.738 38.103 1.00 46.44 252 ILE A C 1
ATOM 2021 O O . ILE A 1 252 ? -10.889 21.624 37.794 1.00 46.44 252 ILE A O 1
ATOM 2025 N N . GLU A 1 253 ? -11.231 23.665 38.680 1.00 44.78 253 GLU A N 1
ATOM 2026 C CA . GLU A 1 253 ? -12.692 23.669 38.615 1.00 44.78 253 GLU A CA 1
ATOM 2027 C C . GLU A 1 253 ? -13.088 23.957 37.159 1.00 44.78 253 GLU A C 1
ATOM 2029 O O . GLU A 1 253 ? -13.362 25.089 36.773 1.00 44.78 253 GLU A O 1
ATOM 2034 N N . ALA A 1 254 ? -13.015 22.932 36.309 1.00 50.75 254 ALA A N 1
ATOM 2035 C CA . ALA A 1 254 ? -13.565 22.984 34.966 1.00 50.75 254 ALA A CA 1
ATOM 2036 C C . ALA A 1 254 ? -15.054 22.654 35.049 1.00 50.75 254 ALA A C 1
ATOM 2038 O O . ALA A 1 254 ? -15.444 21.599 35.554 1.00 50.75 254 ALA A O 1
ATOM 2039 N N . GLU A 1 255 ? -15.861 23.585 34.546 1.00 47.75 255 GLU A N 1
ATOM 2040 C CA . GLU A 1 255 ? -17.289 23.438 34.305 1.00 47.75 255 GLU A CA 1
ATOM 2041 C C . GLU A 1 255 ? -17.625 22.042 33.777 1.00 47.75 255 GLU A C 1
ATOM 2043 O O . GLU A 1 255 ? -16.986 21.523 32.857 1.00 47.75 255 GLU A O 1
ATOM 2048 N N . VAL A 1 256 ? -18.663 21.452 34.373 1.00 50.34 256 VAL A N 1
ATOM 2049 C CA . VAL A 1 256 ? -19.283 20.184 33.984 1.00 50.34 256 VAL A CA 1
ATOM 2050 C C . VAL A 1 256 ? -19.916 20.363 32.599 1.00 50.34 256 VAL A C 1
ATOM 2052 O O . VAL A 1 256 ? -21.121 20.533 32.438 1.00 50.34 256 VAL A O 1
ATOM 2055 N N . SER A 1 257 ? -19.063 20.376 31.579 1.00 50.25 257 SER A N 1
ATOM 2056 C CA . SER A 1 257 ? -19.419 20.326 30.171 1.00 50.25 257 SER A CA 1
ATOM 2057 C C . SER A 1 257 ? -19.968 18.934 29.893 1.00 50.25 257 SER A C 1
ATOM 2059 O O . SER A 1 257 ? -19.244 17.942 29.987 1.00 50.25 257 SER A O 1
ATOM 2061 N N . SER A 1 258 ? -21.257 18.880 29.561 1.00 60.38 258 SER A N 1
ATOM 2062 C CA . SER A 1 258 ? -22.004 17.696 29.133 1.00 60.38 258 SER A CA 1
ATOM 2063 C C . SER A 1 258 ? -21.132 16.712 28.350 1.00 60.38 258 SER A C 1
ATOM 2065 O O . SER A 1 258 ? -20.590 17.065 27.298 1.00 60.38 258 SER A O 1
ATOM 2067 N N . THR A 1 259 ? -21.014 15.481 28.848 1.00 65.19 259 THR A N 1
ATOM 2068 C CA . THR A 1 259 ? -20.387 14.381 28.117 1.00 65.19 259 THR A CA 1
ATOM 2069 C C . THR A 1 259 ? -21.069 14.257 26.750 1.00 65.19 259 THR A C 1
ATOM 2071 O O . THR A 1 259 ? -22.289 14.074 26.694 1.00 65.19 259 THR A O 1
ATOM 2074 N N . PRO A 1 260 ? -20.339 14.417 25.630 1.00 65.75 260 PRO A N 1
ATOM 2075 C CA . PRO A 1 260 ? -20.928 14.245 24.310 1.00 65.75 260 PRO A CA 1
ATOM 2076 C C . PRO A 1 260 ? -21.535 12.844 24.225 1.00 65.75 260 PRO A C 1
ATOM 2078 O O . PRO A 1 260 ? -20.904 11.869 24.634 1.00 65.75 260 PRO A O 1
ATOM 2081 N N . SER A 1 261 ? -22.776 12.749 23.739 1.00 77.94 261 SER A N 1
ATOM 2082 C CA . SER A 1 261 ? -23.473 11.464 23.677 1.00 77.94 261 SER A CA 1
ATOM 2083 C C . SER A 1 261 ? -22.661 10.463 22.849 1.00 77.94 261 SER A C 1
ATOM 2085 O O . SER A 1 261 ? -22.129 10.808 21.790 1.00 77.94 261 SER A O 1
ATOM 2087 N N . GLU A 1 262 ? -22.556 9.218 23.325 1.00 77.88 262 GLU A N 1
ATOM 2088 C CA . GLU A 1 262 ? -21.744 8.167 22.688 1.00 77.88 262 GLU A CA 1
ATOM 2089 C C . GLU A 1 262 ? -22.083 7.978 21.198 1.00 77.88 262 GLU A C 1
ATOM 2091 O O . GLU A 1 262 ? -21.201 7.721 20.377 1.00 77.88 262 GLU A O 1
ATOM 2096 N N . ASN A 1 263 ? -23.347 8.206 20.827 1.00 81.31 263 ASN A N 1
ATOM 2097 C CA . ASN A 1 263 ? -23.825 8.125 19.448 1.00 81.31 263 ASN A CA 1
ATOM 2098 C C . ASN A 1 263 ? -23.168 9.163 18.524 1.00 81.31 263 ASN A C 1
ATOM 2100 O O . ASN A 1 263 ? -22.8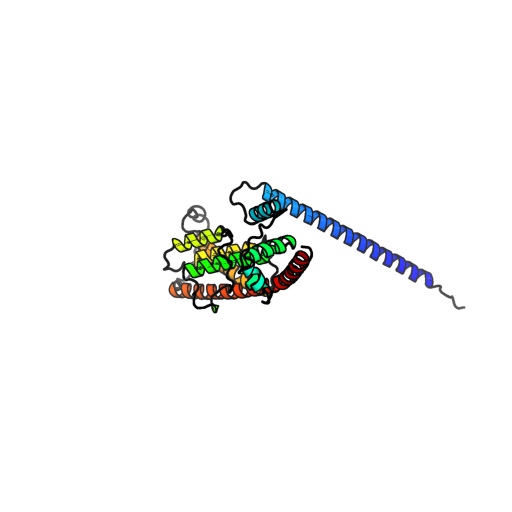66 8.854 17.371 1.00 81.31 263 ASN A O 1
ATOM 2104 N N . LYS A 1 264 ? -22.916 10.385 19.013 1.00 85.75 264 LYS A N 1
ATOM 2105 C CA . LYS A 1 264 ? -22.282 11.443 18.210 1.00 85.75 264 LYS A CA 1
ATOM 2106 C C . LYS A 1 264 ? -20.822 11.104 17.904 1.00 85.75 264 LYS A C 1
ATOM 2108 O O . LYS A 1 264 ? -20.371 11.298 16.779 1.00 85.75 264 LYS A O 1
ATOM 2113 N N . VAL A 1 265 ? -20.110 10.554 18.888 1.00 83.38 265 VAL A N 1
ATOM 2114 C CA . VAL A 1 265 ? -18.704 10.147 18.747 1.00 83.38 265 VAL A CA 1
ATOM 2115 C C . VAL A 1 265 ? -18.563 9.006 17.737 1.00 83.38 265 VAL A C 1
ATOM 2117 O O . VAL A 1 265 ? -17.676 9.033 16.887 1.00 83.38 265 VAL A O 1
ATOM 2120 N N . GLN A 1 266 ? -19.470 8.028 17.786 1.00 83.69 266 GLN A N 1
ATOM 2121 C CA . GLN A 1 266 ? -19.456 6.890 16.868 1.00 83.69 266 GLN A CA 1
ATOM 2122 C C . GLN A 1 266 ? -19.696 7.310 15.410 1.00 83.69 266 GLN A C 1
ATOM 2124 O O . GLN A 1 266 ? -18.984 6.844 14.522 1.00 83.69 266 GLN A O 1
ATOM 2129 N N . SER A 1 267 ? -20.662 8.205 15.169 1.00 88.06 267 SER A N 1
ATOM 2130 C CA . SER A 1 267 ? -20.957 8.722 13.824 1.00 88.06 267 SER A CA 1
ATOM 2131 C C . SER A 1 267 ? -19.773 9.482 13.228 1.00 88.06 267 SER A C 1
ATOM 2133 O O . SER A 1 267 ? -19.477 9.319 12.049 1.00 88.06 267 SER A O 1
ATOM 2135 N N . GLN A 1 268 ? -19.079 10.288 14.038 1.00 89.69 268 GLN A N 1
ATOM 2136 C CA . GLN A 1 268 ? -17.902 11.025 13.581 1.00 89.69 268 GLN A CA 1
ATOM 2137 C C . GLN A 1 268 ? -16.757 10.075 13.196 1.00 89.69 268 GLN A C 1
ATOM 2139 O O . GLN A 1 268 ? -16.114 10.268 12.170 1.00 89.69 268 GLN A O 1
ATOM 2144 N N . MET A 1 269 ? -16.517 9.023 13.985 1.00 87.62 269 MET A N 1
ATOM 2145 C CA . MET A 1 269 ? -15.474 8.043 13.660 1.00 87.62 269 MET A CA 1
ATOM 2146 C C . MET A 1 269 ? -15.766 7.258 12.383 1.00 87.62 269 MET A C 1
ATOM 2148 O O . MET A 1 269 ? -14.843 6.904 11.655 1.00 87.62 269 MET A O 1
ATOM 2152 N N . GLU A 1 270 ? -17.034 6.959 12.118 1.00 91.50 270 GLU A N 1
ATOM 2153 C CA . GLU A 1 270 ? -17.433 6.301 10.878 1.00 91.50 270 GLU A CA 1
ATOM 2154 C C . GLU A 1 270 ? -17.168 7.190 9.660 1.00 91.50 270 GLU A C 1
ATOM 2156 O O . GLU A 1 270 ? -16.601 6.723 8.673 1.00 91.50 270 GLU A O 1
ATOM 2161 N N . GLU A 1 271 ? -17.495 8.480 9.751 1.00 93.06 271 GLU A N 1
ATOM 2162 C CA . GLU A 1 271 ? -17.180 9.456 8.707 1.00 93.06 271 GLU A CA 1
ATOM 2163 C C . GLU A 1 271 ? -15.664 9.564 8.475 1.00 93.06 271 GLU A C 1
ATOM 2165 O O . GLU A 1 271 ? -15.205 9.398 7.345 1.00 93.06 271 GLU A O 1
ATOM 2170 N N . GLU A 1 272 ? -14.873 9.729 9.541 1.00 92.94 272 GLU A N 1
ATOM 2171 C CA . GLU A 1 272 ? -13.405 9.776 9.461 1.00 92.94 272 GLU A CA 1
ATOM 2172 C C . GLU A 1 272 ? -12.813 8.490 8.856 1.00 92.94 272 GLU A C 1
ATOM 2174 O O . GLU A 1 272 ? -11.866 8.546 8.068 1.00 92.94 272 GLU A O 1
ATOM 2179 N N . PHE A 1 273 ? -13.386 7.325 9.173 1.00 94.69 273 PHE A N 1
ATOM 2180 C CA . PHE A 1 273 ? -12.983 6.051 8.580 1.00 94.69 273 PHE A CA 1
ATOM 2181 C C . PHE A 1 273 ? -13.229 6.021 7.065 1.00 94.69 273 PHE A C 1
ATOM 2183 O O . PHE A 1 273 ? -12.338 5.621 6.312 1.00 94.69 273 PHE A O 1
ATOM 2190 N N . PHE A 1 274 ? -14.394 6.467 6.591 1.00 95.81 274 PHE A N 1
ATOM 2191 C CA . PHE A 1 274 ? -14.675 6.502 5.154 1.00 95.81 274 PHE A CA 1
ATOM 2192 C C . PHE A 1 274 ? -13.853 7.565 4.414 1.00 95.81 274 PHE A C 1
ATOM 2194 O O . PHE A 1 274 ? -13.444 7.329 3.273 1.00 95.81 274 PHE A O 1
ATOM 2201 N N . GLU A 1 275 ? -13.537 8.694 5.054 1.00 96.50 275 GLU A N 1
ATOM 2202 C CA . GLU A 1 275 ? -12.572 9.653 4.507 1.00 96.50 275 GLU A CA 1
ATOM 2203 C C . GLU A 1 275 ? -11.187 9.022 4.328 1.00 96.50 275 GLU A C 1
ATOM 2205 O O . GLU A 1 275 ? -10.569 9.192 3.274 1.00 96.50 275 GLU A O 1
ATOM 2210 N N . LEU A 1 276 ? -10.719 8.255 5.319 1.00 97.00 276 LEU A N 1
ATOM 2211 C CA . LEU A 1 276 ? -9.464 7.513 5.222 1.00 97.00 276 LEU A CA 1
ATOM 2212 C C . LEU A 1 276 ? -9.506 6.505 4.067 1.00 97.00 276 LEU A C 1
ATOM 2214 O O . LEU A 1 276 ? -8.589 6.482 3.252 1.00 97.00 276 LEU A O 1
ATOM 2218 N N . VAL A 1 277 ? -10.563 5.694 3.958 1.00 97.56 277 VAL A N 1
ATOM 2219 C CA . VAL A 1 277 ? -10.718 4.707 2.871 1.00 97.56 277 VAL A CA 1
ATOM 2220 C C . VAL A 1 277 ? -10.647 5.375 1.495 1.00 97.56 277 VAL A C 1
ATOM 2222 O O . VAL A 1 277 ? -9.946 4.885 0.607 1.00 97.56 277 VAL A O 1
ATOM 2225 N N . ARG A 1 278 ? -11.305 6.527 1.328 1.00 97.56 278 ARG A N 1
ATOM 2226 C CA . ARG A 1 278 ? -11.245 7.319 0.093 1.00 97.56 278 ARG A CA 1
ATOM 2227 C C . ARG A 1 278 ? -9.816 7.772 -0.223 1.00 97.56 278 ARG A C 1
ATOM 2229 O O . ARG A 1 278 ? -9.368 7.635 -1.360 1.00 97.56 278 ARG A O 1
ATOM 2236 N N . ASP A 1 279 ? -9.091 8.278 0.769 1.00 98.12 279 ASP A N 1
ATOM 2237 C CA . ASP A 1 279 ? -7.717 8.750 0.581 1.00 98.12 279 ASP A CA 1
ATOM 2238 C C . ASP A 1 279 ? -6.740 7.592 0.301 1.00 98.12 279 ASP A C 1
ATOM 2240 O O . ASP A 1 279 ? -5.815 7.737 -0.504 1.00 98.12 279 ASP A O 1
ATOM 2244 N N . LEU A 1 280 ? -6.988 6.406 0.867 1.00 98.06 280 LEU A N 1
ATOM 2245 C CA . LEU A 1 280 ? -6.264 5.177 0.525 1.00 98.06 280 LEU A CA 1
ATOM 2246 C C . LEU A 1 280 ? -6.533 4.722 -0.914 1.00 98.06 280 LEU A C 1
ATOM 2248 O O . LEU A 1 280 ? -5.617 4.235 -1.577 1.00 98.06 280 LEU A O 1
ATOM 2252 N N . ARG A 1 281 ? -7.744 4.923 -1.440 1.00 97.81 281 ARG A N 1
ATOM 2253 C CA . ARG A 1 281 ? -8.037 4.647 -2.853 1.00 97.81 281 ARG A CA 1
ATOM 2254 C C . ARG A 1 281 ? -7.251 5.564 -3.787 1.00 97.81 281 ARG A C 1
ATOM 2256 O O . ARG A 1 281 ? -6.702 5.099 -4.788 1.00 97.81 281 ARG A O 1
ATOM 2263 N N . PHE A 1 282 ? -7.136 6.851 -3.451 1.00 98.12 282 PHE A N 1
ATOM 2264 C CA . PHE A 1 282 ? -6.281 7.775 -4.204 1.00 98.12 282 PHE A CA 1
ATOM 2265 C C . PHE A 1 282 ? -4.808 7.370 -4.139 1.00 98.12 282 PHE A C 1
ATOM 2267 O O . PHE A 1 282 ? -4.129 7.397 -5.166 1.00 98.12 282 PHE A O 1
ATOM 2274 N N . LEU A 1 283 ? -4.332 6.937 -2.966 1.00 98.19 283 LEU A N 1
ATOM 2275 C CA . LEU A 1 283 ? -2.983 6.399 -2.795 1.00 98.19 283 LEU A CA 1
ATOM 2276 C C . LEU A 1 283 ? -2.730 5.220 -3.743 1.00 98.19 283 LEU A C 1
ATOM 2278 O O . LEU A 1 283 ? -1.750 5.239 -4.484 1.00 98.19 283 LEU A O 1
ATOM 2282 N N . VAL A 1 284 ? -3.620 4.221 -3.758 1.00 97.94 284 VAL A N 1
ATOM 2283 C CA . VAL A 1 284 ? -3.501 3.061 -4.656 1.00 97.94 284 VAL A CA 1
ATOM 2284 C C . VAL A 1 284 ? -3.473 3.514 -6.114 1.00 97.94 284 VAL A C 1
ATOM 2286 O O . VAL A 1 284 ? -2.583 3.107 -6.856 1.00 97.94 284 VAL A O 1
ATOM 2289 N N . SER A 1 285 ? -4.388 4.398 -6.522 1.00 97.50 285 SER A N 1
ATOM 2290 C CA . SER A 1 285 ? -4.431 4.911 -7.896 1.00 97.50 285 SER A CA 1
ATOM 2291 C C . SER A 1 285 ? -3.126 5.597 -8.313 1.00 97.50 285 SER A C 1
ATOM 2293 O O . SER A 1 285 ? -2.684 5.418 -9.449 1.00 97.50 285 SER A O 1
ATOM 2295 N N . GLU A 1 286 ? -2.505 6.377 -7.425 1.00 98.00 286 GLU A N 1
ATOM 2296 C CA . GLU A 1 286 ? -1.244 7.059 -7.731 1.00 98.00 286 GLU A CA 1
ATOM 2297 C C . GLU A 1 286 ? -0.081 6.064 -7.847 1.00 98.00 286 GLU A C 1
ATOM 2299 O O . GLU A 1 286 ? 0.689 6.120 -8.806 1.00 98.00 286 GLU A O 1
ATOM 2304 N N . ILE A 1 287 ? 0.004 5.093 -6.934 1.00 97.50 287 ILE A N 1
ATOM 2305 C CA . ILE A 1 287 ? 1.039 4.050 -6.978 1.00 97.50 287 ILE A CA 1
ATOM 2306 C C . ILE A 1 287 ? 0.907 3.203 -8.251 1.00 97.50 287 ILE A C 1
ATOM 2308 O O . ILE A 1 287 ? 1.913 2.893 -8.889 1.00 97.50 287 ILE A O 1
ATOM 2312 N N . PHE A 1 288 ? -0.318 2.884 -8.678 1.00 96.12 288 PHE A N 1
ATOM 2313 C CA . PHE A 1 288 ? -0.559 2.237 -9.973 1.00 96.12 288 PHE A CA 1
ATOM 2314 C C . PHE A 1 288 ? -0.046 3.069 -11.143 1.00 96.12 288 PHE A C 1
ATOM 2316 O O . PHE A 1 288 ? 0.599 2.530 -12.043 1.00 96.12 288 PHE A O 1
ATOM 2323 N N . GLY A 1 289 ? -0.294 4.380 -11.109 1.00 96.44 289 GLY A N 1
ATOM 2324 C CA . GLY A 1 289 ? 0.266 5.329 -12.066 1.00 96.44 289 GLY A CA 1
ATOM 2325 C C . GLY A 1 289 ? 1.789 5.230 -12.144 1.00 96.44 289 GLY A C 1
ATOM 2326 O O . GLY A 1 289 ? 2.339 5.092 -13.237 1.00 96.44 289 GLY A O 1
ATOM 2327 N N . ASN A 1 290 ? 2.449 5.210 -10.986 1.00 95.44 290 ASN A N 1
ATOM 2328 C CA . ASN A 1 290 ? 3.907 5.162 -10.870 1.00 95.44 290 ASN A CA 1
ATOM 2329 C C . ASN A 1 290 ? 4.504 3.820 -11.327 1.00 95.44 290 ASN A C 1
ATOM 2331 O O . ASN A 1 290 ? 5.615 3.791 -11.852 1.00 95.44 290 ASN A O 1
ATOM 2335 N N . MET A 1 291 ? 3.769 2.712 -11.196 1.00 96.69 291 MET A N 1
ATOM 2336 C CA . MET A 1 291 ? 4.215 1.391 -11.658 1.00 96.69 291 MET A CA 1
ATOM 2337 C C . MET A 1 291 ? 4.041 1.158 -13.166 1.00 96.69 291 MET A C 1
ATOM 2339 O O . MET A 1 291 ? 4.585 0.182 -13.682 1.00 96.69 291 MET A O 1
ATOM 2343 N N . ASN A 1 292 ? 3.315 2.014 -13.897 1.00 95.81 292 ASN A N 1
ATOM 2344 C CA . ASN A 1 292 ? 3.073 1.811 -15.333 1.00 95.81 292 ASN A CA 1
ATOM 2345 C C . ASN A 1 292 ? 4.362 1.807 -16.168 1.00 95.81 292 ASN A C 1
ATOM 2347 O O . ASN A 1 292 ? 4.456 1.066 -17.145 1.00 95.81 292 ASN A O 1
ATOM 2351 N N . ASP A 1 293 ? 5.358 2.603 -15.781 1.00 94.12 293 ASP A N 1
ATOM 2352 C CA . ASP A 1 293 ? 6.654 2.653 -16.462 1.00 94.12 293 ASP A CA 1
ATOM 2353 C C . ASP A 1 293 ? 7.459 1.358 -16.240 1.00 94.12 293 ASP A C 1
ATOM 2355 O O . ASP A 1 293 ? 7.906 0.722 -17.198 1.00 94.12 293 ASP A O 1
ATOM 2359 N N . SER A 1 294 ? 7.533 0.875 -14.992 1.00 94.31 294 SER A N 1
ATOM 2360 C CA . SER A 1 294 ? 8.089 -0.453 -14.680 1.00 94.31 294 SER A CA 1
ATOM 2361 C C . SER A 1 294 ? 7.332 -1.572 -15.398 1.00 94.31 294 SER A C 1
ATOM 2363 O O . SER A 1 294 ? 7.935 -2.498 -15.930 1.00 94.31 294 SER A O 1
ATOM 2365 N N . PHE A 1 295 ? 6.005 -1.480 -15.498 1.00 95.94 295 PHE A N 1
ATOM 2366 C CA . PHE A 1 295 ? 5.201 -2.443 -16.248 1.00 95.94 295 PHE A CA 1
ATOM 2367 C C . PHE A 1 295 ? 5.526 -2.445 -17.748 1.00 95.94 295 PHE A C 1
ATOM 2369 O O . PHE A 1 295 ? 5.667 -3.516 -18.340 1.00 95.94 295 PHE A O 1
ATOM 2376 N N . ALA A 1 296 ? 5.722 -1.278 -18.366 1.00 94.19 296 ALA A N 1
ATOM 2377 C CA . ALA A 1 296 ? 6.145 -1.193 -19.763 1.00 94.19 296 ALA A CA 1
ATOM 2378 C C . ALA A 1 296 ? 7.525 -1.844 -19.977 1.00 94.19 296 ALA A C 1
ATOM 2380 O O . ALA A 1 296 ? 7.709 -2.623 -20.918 1.00 94.19 296 ALA A O 1
ATOM 2381 N N . ARG A 1 297 ? 8.483 -1.601 -19.072 1.00 93.25 297 ARG A N 1
ATOM 2382 C CA . ARG A 1 297 ? 9.804 -2.253 -19.109 1.00 93.25 297 ARG A CA 1
ATOM 2383 C C . ARG A 1 297 ? 9.719 -3.763 -18.909 1.00 93.25 297 ARG A C 1
ATOM 2385 O O . ARG A 1 297 ? 10.379 -4.510 -19.635 1.00 93.25 297 ARG A O 1
ATOM 2392 N N . PHE A 1 298 ? 8.874 -4.220 -17.989 1.00 94.06 298 PHE A N 1
ATOM 2393 C CA . PHE A 1 298 ? 8.593 -5.638 -17.778 1.00 94.06 298 PHE A CA 1
ATOM 2394 C C . PHE A 1 298 ? 8.083 -6.314 -19.059 1.00 94.06 298 PHE A C 1
ATOM 2396 O O . PHE A 1 298 ? 8.591 -7.367 -19.446 1.00 94.06 298 PHE A O 1
ATOM 2403 N N . GLN A 1 299 ? 7.143 -5.683 -19.771 1.00 92.38 299 GLN A N 1
ATOM 2404 C CA . GLN A 1 299 ? 6.624 -6.210 -21.038 1.00 92.38 299 GLN A CA 1
ATOM 2405 C C . GLN A 1 299 ? 7.719 -6.345 -22.107 1.00 92.38 299 GLN A C 1
ATOM 2407 O O . GLN A 1 299 ? 7.780 -7.361 -22.801 1.00 92.38 299 GLN A O 1
ATOM 2412 N N . ILE A 1 300 ? 8.616 -5.359 -22.221 1.00 90.06 300 ILE A N 1
ATOM 2413 C CA . ILE A 1 300 ? 9.756 -5.421 -23.150 1.00 90.06 300 ILE A CA 1
ATOM 2414 C C . ILE A 1 300 ? 10.685 -6.582 -22.779 1.00 90.06 300 ILE A C 1
ATOM 2416 O O . ILE A 1 300 ? 11.087 -7.353 -23.654 1.00 90.06 300 ILE A O 1
ATOM 2420 N N . TYR A 1 301 ? 10.998 -6.737 -21.491 1.00 90.25 301 TYR A N 1
ATOM 2421 C CA . TYR A 1 301 ? 11.864 -7.807 -20.997 1.00 90.25 301 TYR A CA 1
ATOM 2422 C C . TYR A 1 301 ? 11.310 -9.203 -21.317 1.00 90.25 301 TYR A C 1
ATOM 2424 O O . TYR A 1 301 ? 12.056 -10.068 -21.787 1.00 90.25 301 TYR A O 1
ATOM 2432 N N . GLU A 1 302 ? 10.008 -9.419 -21.122 1.00 87.75 302 GLU A N 1
ATOM 2433 C CA . GLU A 1 302 ? 9.340 -10.681 -21.461 1.00 87.75 302 GLU A CA 1
ATOM 2434 C C . GLU A 1 302 ? 9.394 -10.972 -22.969 1.00 87.75 302 GLU A C 1
ATOM 2436 O O . GLU A 1 302 ? 9.707 -12.095 -23.368 1.00 87.75 302 GLU A O 1
ATOM 2441 N N . ILE A 1 303 ? 9.180 -9.964 -23.826 1.00 86.44 303 ILE A N 1
ATOM 2442 C CA . ILE A 1 303 ? 9.266 -10.121 -25.289 1.00 86.44 303 ILE A CA 1
ATOM 2443 C C . ILE A 1 303 ? 10.686 -10.508 -25.719 1.00 86.44 303 ILE A C 1
ATOM 2445 O O . ILE A 1 303 ? 10.860 -11.430 -26.519 1.00 86.44 303 ILE A O 1
ATOM 2449 N N . VAL A 1 304 ? 11.707 -9.826 -25.192 1.00 87.00 304 VAL A N 1
ATOM 2450 C CA . VAL A 1 304 ? 13.115 -10.122 -25.503 1.00 87.00 304 VAL A CA 1
ATOM 2451 C C . VAL A 1 304 ? 13.485 -11.529 -25.026 1.00 87.00 304 VAL A C 1
ATOM 2453 O O . VAL A 1 304 ? 14.076 -12.299 -25.782 1.00 87.00 304 VAL A O 1
ATOM 2456 N N . SER A 1 305 ? 13.063 -11.900 -23.816 1.00 85.12 305 SER A N 1
ATOM 2457 C CA . SER A 1 305 ? 13.303 -13.226 -23.229 1.00 85.12 305 SER A CA 1
ATOM 2458 C C . SER A 1 305 ? 12.545 -14.353 -23.937 1.00 85.12 305 SER A C 1
ATOM 2460 O O . SER A 1 305 ? 12.946 -15.515 -23.865 1.00 85.12 305 SER A O 1
ATOM 2462 N N . ALA A 1 306 ? 11.429 -14.045 -24.601 1.00 84.94 306 ALA A N 1
ATOM 2463 C CA . ALA A 1 306 ? 10.692 -15.003 -25.415 1.00 84.94 306 ALA A CA 1
ATOM 2464 C C . ALA A 1 306 ? 11.353 -15.243 -26.780 1.00 84.94 306 ALA A C 1
ATOM 2466 O O . ALA A 1 306 ? 11.257 -16.353 -27.288 1.00 84.94 306 ALA A O 1
ATOM 2467 N N . ARG A 1 307 ? 12.026 -14.236 -27.356 1.00 85.31 307 ARG A N 1
ATOM 2468 C CA . ARG A 1 307 ? 12.731 -14.344 -28.650 1.00 85.31 307 ARG A CA 1
ATOM 2469 C C . ARG A 1 307 ? 14.073 -15.067 -28.568 1.00 85.31 307 ARG A C 1
ATOM 2471 O O . ARG A 1 307 ? 14.545 -15.564 -29.581 1.00 85.31 307 ARG A O 1
ATOM 2478 N N . SER A 1 308 ? 14.702 -15.089 -27.397 1.00 85.62 308 SER A N 1
ATOM 2479 C CA . SER A 1 308 ? 15.982 -15.772 -27.175 1.00 85.62 308 SER A CA 1
ATOM 2480 C C . SER A 1 308 ? 15.846 -17.273 -26.887 1.00 85.62 308 SER A C 1
ATOM 2482 O O . SER A 1 308 ? 16.852 -17.930 -26.623 1.00 85.62 308 SER A O 1
ATOM 2484 N N . ARG A 1 309 ? 14.620 -17.806 -26.904 1.00 74.19 309 ARG A N 1
ATOM 2485 C CA . ARG A 1 309 ? 14.291 -19.218 -26.676 1.00 74.19 309 ARG A CA 1
ATOM 2486 C C . ARG A 1 309 ? 13.838 -19.871 -27.969 1.00 74.19 309 ARG A C 1
ATOM 2488 O O . ARG A 1 309 ? 14.159 -21.066 -28.122 1.00 74.19 309 ARG A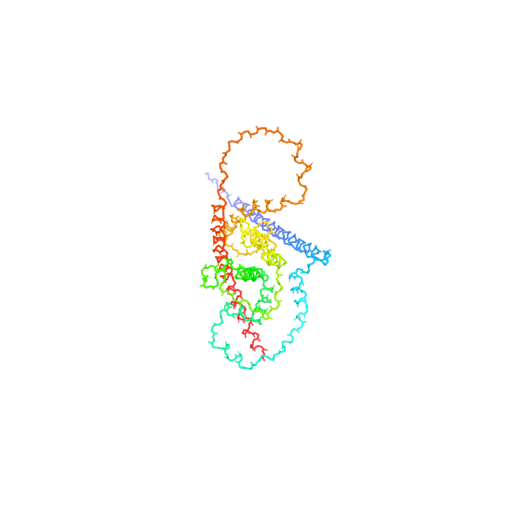 O 1
#

Radius of gyration: 28.58 Å; chains: 1; bounding box: 75×91×72 Å

Foldseek 3Di:
DDDPDDPPPVVVVVVVVVVVVVVVVVVVVVVVVVVVVVVVVVVVVVVVVVVVPDDPDDDDVVNVVVVCVVVPVPPPPPPPDPPVVVVVVPPDDDDPLNLQQDQVSVVLLCSLCVVVVNNLLVVLVVLLLLLQVLCCVLVVAPPVDCLQHLDPHDGDPVDPDDHDPLSVVLSVCSVPDDCDFLCNCLSVLSSLLVSCCQAQDPPHNPSHHDDDPVLSVLSVVLNVVSVVSNVVVPPDDDDPPPPPPPDDPDDDPDPPDDDPPSVVSSVVVSVSVSSNSNSSSVVNVRSSVVCVVSVVVSVVVVVVVVVVD

Organism: Reticulomyxa filosa (NCBI:txid46433)

pLDDT: mean 81.86, std 17.98, range [40.5, 98.44]